Protein AF-A0AAD8T3L7-F1 (afdb_monomer)

Radius of gyration: 62.19 Å; Cα contacts (8 Å, |Δi|>4): 142; chains: 1; bounding box: 103×91×138 Å

Foldseek 3Di:
DDDDDPPPDDPPDDPPPPPPPDPPDDPDLEADFDDDPVFWDFDPDCDAAPVSHTWIWTAHCDALRHRWIKTFDPDDPPPGHNDIGTPDDRDDPVSNVVRNVVVVVVVVVVVVVVVVVVVVVVVVVVVVVVVVVVVVVVVVVVVVVVVVVVVVVVVVVVVVVVVVVVVVVVVVVVVVVVVVVVVVVVVVVVPPPPVVVVVVVVVVVVVVVVVVVVVVVVVVVVVVVVVVVCVVVDD

Mean predicted aligned error: 16.83 Å

Secondary structure (DSSP, 8-state):
-PPP--------SSSS---SSS-SPPPPSS--EE--SSS-SB--SS-B-TTSPBEEEEEE-SGGGTT-EEEEE---STT----EEESSPPPPHHHHHHHHHHHHHHHHHHHHHHHHHHHHHHHHHHHHHHHHHHHHHHHHHHHHHHHHHHHHHHHHHHHHHHHHHHHHHHHHHHHHHHHHHHHHHHHHHHS---HHHHHHHHHHHHHHHHHHHHHHHHHHHHHHHHHHHHHHT--

pLDDT: mean 85.49, std 17.34, range [38.53, 98.5]

InterPro domains:
  IPR010666 Zinc finger, GRF-type [PS51999] (45-90)

Sequence (235 aa):
MPSWNDGESSEDSLLSDFDYGHGLSPRKPIPETILDTEFTGYDDCDLRCNHDMPMYRLVCFEGENTGRRFLACGCKDEEMCDKVEWVDGPWPPPLQRSLVKLWAMHDEERDSRIHGNVEYATKNYQLTLQKKELEKKNMELHKQVGNALEYVSEITSHDLELEVAKREKAEQEVISLREEKKRLEHELAKRPKTDDECSTLKEEKKRLEYYVAELLKQSHALKDKMKKIAEICGE

Organism: Lolium multiflorum (NCBI:txid4521)

Solvent-accessible surface area (backbone atoms only — not comparable to full-atom values): 13574 Å² total; per-residue (Å²): 132,89,81,84,79,87,74,82,78,85,85,82,87,88,76,89,79,74,68,93,71,74,73,98,59,80,78,67,54,57,80,47,69,48,93,43,93,92,51,56,55,70,48,92,58,96,56,54,28,91,82,73,40,58,18,22,39,40,26,30,55,44,58,54,46,50,74,38,40,29,33,29,46,66,53,78,67,98,74,39,52,61,53,70,46,70,73,52,78,82,65,58,70,74,54,24,55,51,36,40,51,51,45,52,53,51,49,52,53,50,50,52,52,51,52,53,49,52,53,51,51,51,52,52,51,54,51,51,53,52,50,53,53,51,51,52,53,49,54,51,49,52,50,52,51,49,54,52,51,51,54,51,49,54,53,53,51,52,54,48,52,52,52,50,55,52,49,52,52,52,52,51,51,52,50,52,53,51,53,50,50,52,50,52,53,51,52,62,70,64,51,76,75,48,65,62,59,60,47,49,53,52,49,50,49,52,52,50,53,51,51,51,52,50,52,50,51,49,50,50,54,50,50,51,50,50,49,52,48,50,67,72,58,67,124

Structure (mmCIF, N/CA/C/O backbone):
data_AF-A0AAD8T3L7-F1
#
_entry.id   AF-A0AAD8T3L7-F1
#
loop_
_atom_site.group_PDB
_atom_site.id
_atom_site.type_symbol
_atom_site.label_atom_id
_atom_site.label_alt_id
_atom_site.label_comp_id
_atom_site.label_asym_id
_atom_site.label_entity_id
_atom_site.label_seq_id
_atom_site.pdbx_PDB_ins_code
_atom_site.Cartn_x
_atom_site.Cartn_y
_atom_site.Cartn_z
_atom_site.occupancy
_atom_site.B_iso_or_equiv
_atom_site.auth_seq_id
_atom_site.auth_comp_id
_atom_site.auth_asym_id
_atom_site.auth_atom_id
_atom_site.pdbx_PDB_model_num
ATOM 1 N N . MET A 1 1 ? -44.478 -8.807 -6.188 1.00 42.59 1 MET A N 1
ATOM 2 C CA . MET A 1 1 ? -43.418 -9.338 -7.070 1.00 42.59 1 MET A CA 1
ATOM 3 C C . MET A 1 1 ? -42.779 -8.145 -7.757 1.00 42.59 1 MET A C 1
ATOM 5 O O . MET A 1 1 ? -43.521 -7.435 -8.426 1.00 42.59 1 MET A O 1
ATOM 9 N N . PRO A 1 2 ? -41.495 -7.830 -7.535 1.00 43.34 2 PRO A N 1
ATOM 10 C CA . PRO A 1 2 ? -40.869 -6.712 -8.230 1.00 43.34 2 PRO A CA 1
ATOM 11 C C . PRO A 1 2 ? -40.515 -7.136 -9.658 1.00 43.34 2 PRO A C 1
ATOM 13 O O . PRO A 1 2 ? -39.844 -8.146 -9.860 1.00 43.34 2 PRO A O 1
ATOM 16 N N . SER A 1 3 ? -41.020 -6.371 -10.622 1.00 48.34 3 SER A N 1
ATOM 17 C CA . SER A 1 3 ? -40.689 -6.453 -12.042 1.00 48.34 3 SER A CA 1
ATOM 18 C C . SER A 1 3 ? -39.399 -5.664 -12.262 1.00 48.34 3 SER A C 1
ATOM 20 O O . SER A 1 3 ? -39.362 -4.473 -11.952 1.00 48.34 3 SER A O 1
ATOM 22 N N . TRP A 1 4 ? -38.361 -6.324 -12.766 1.00 47.81 4 TRP A N 1
ATOM 23 C CA . TRP A 1 4 ? -37.096 -5.690 -13.121 1.00 47.81 4 TRP A CA 1
ATOM 24 C C . TRP A 1 4 ? -37.215 -5.117 -14.533 1.00 47.81 4 TRP A C 1
ATOM 26 O O . TRP A 1 4 ? -37.580 -5.823 -15.468 1.00 47.81 4 TRP A O 1
ATOM 36 N N . ASN A 1 5 ? -36.990 -3.811 -14.646 1.00 51.03 5 ASN A N 1
ATOM 37 C CA . ASN A 1 5 ? -36.848 -3.115 -15.913 1.00 51.03 5 ASN A CA 1
ATOM 38 C C . ASN A 1 5 ? -35.353 -3.096 -16.241 1.00 51.03 5 ASN A C 1
ATOM 40 O O . ASN A 1 5 ? -34.608 -2.323 -15.636 1.00 51.03 5 ASN A O 1
ATOM 44 N N . ASP A 1 6 ? -34.938 -3.962 -17.161 1.00 51.81 6 ASP A N 1
ATOM 45 C CA . ASP A 1 6 ? -33.576 -4.027 -17.686 1.00 51.81 6 ASP A CA 1
ATOM 46 C C . ASP A 1 6 ? -33.354 -2.843 -18.633 1.00 51.81 6 ASP A C 1
ATOM 48 O O . ASP A 1 6 ? -33.648 -2.880 -19.826 1.00 51.81 6 ASP A O 1
ATOM 52 N N . GLY A 1 7 ? -32.897 -1.734 -18.056 1.00 38.75 7 GLY A N 1
ATOM 53 C CA . GLY A 1 7 ? -32.352 -0.609 -18.800 1.00 38.75 7 GLY A CA 1
ATOM 54 C C . GLY A 1 7 ? -30.866 -0.830 -19.033 1.00 38.75 7 GLY A C 1
ATOM 55 O O . GLY A 1 7 ? -30.047 -0.270 -18.308 1.00 38.75 7 GLY A O 1
ATOM 56 N N . GLU A 1 8 ? -30.525 -1.648 -20.027 1.00 44.69 8 GLU A N 1
ATOM 57 C CA . GLU A 1 8 ? -29.179 -1.694 -20.596 1.00 44.69 8 GLU A CA 1
ATOM 58 C C . GLU A 1 8 ? -28.877 -0.333 -21.242 1.00 44.69 8 GLU A C 1
ATOM 60 O O . GLU A 1 8 ? -29.310 -0.036 -22.355 1.00 44.69 8 GLU A O 1
ATOM 65 N N . SER A 1 9 ? -28.162 0.532 -20.522 1.00 41.91 9 SER A N 1
ATOM 66 C CA . SER A 1 9 ? -27.556 1.723 -21.113 1.00 41.91 9 SER A CA 1
ATOM 67 C C . SER A 1 9 ? -26.152 1.362 -21.566 1.00 41.91 9 SER A C 1
ATOM 69 O O . SER A 1 9 ? -25.198 1.400 -20.796 1.00 41.91 9 SER A O 1
ATOM 71 N N . SER A 1 10 ? -26.078 0.983 -22.838 1.00 55.62 10 SER A N 1
ATOM 72 C CA . SER A 1 10 ? -24.873 0.893 -23.653 1.00 55.62 10 SER A CA 1
ATOM 73 C C . SER A 1 10 ? -24.026 2.166 -23.529 1.00 55.62 10 SER A C 1
ATOM 75 O O . SER A 1 10 ? -24.347 3.187 -24.136 1.00 55.62 10 SER A O 1
ATOM 77 N N . GLU A 1 11 ? -22.916 2.076 -22.805 1.00 46.94 11 GLU A N 1
ATOM 78 C CA . GLU A 1 11 ? -21.763 2.969 -22.946 1.00 46.94 11 GLU A CA 1
ATOM 79 C C . GLU A 1 11 ? -20.535 2.149 -23.363 1.00 46.94 11 GLU A C 1
ATOM 81 O O . GLU A 1 11 ? -19.572 1.972 -22.626 1.00 46.94 11 GLU A O 1
ATOM 86 N N . ASP A 1 12 ? -20.604 1.609 -24.579 1.00 42.50 12 ASP A N 1
ATOM 87 C CA . ASP A 1 12 ? -19.425 1.182 -25.326 1.00 42.50 12 ASP A CA 1
ATOM 88 C C . ASP A 1 12 ? -19.055 2.280 -26.337 1.00 42.50 12 ASP A C 1
ATOM 90 O O . ASP A 1 12 ? -19.940 2.939 -26.887 1.00 42.50 12 ASP A O 1
ATOM 94 N N . SER A 1 13 ? -17.757 2.417 -26.619 1.00 52.56 13 SER A N 1
ATOM 95 C CA . SER A 1 13 ? -17.103 3.317 -27.596 1.00 52.56 13 SER A CA 1
ATOM 96 C C . SER A 1 13 ? -16.368 4.560 -27.079 1.00 52.56 13 SER A C 1
ATOM 98 O O . SER A 1 13 ? -16.418 5.592 -27.740 1.00 52.56 13 SER A O 1
ATOM 100 N N . LEU A 1 14 ? -15.594 4.479 -25.988 1.00 44.66 14 LEU A N 1
ATOM 101 C CA . LEU A 1 14 ? -14.476 5.431 -25.778 1.00 44.66 14 LEU A CA 1
ATOM 102 C C . LEU A 1 14 ? -13.160 4.809 -25.268 1.00 44.66 14 LEU A C 1
ATOM 104 O O . LEU A 1 14 ? -12.246 5.540 -24.897 1.00 44.66 14 LEU A O 1
ATOM 108 N N . LEU A 1 15 ? -13.019 3.480 -25.270 1.00 42.31 15 LEU A N 1
ATOM 109 C CA . LEU A 1 15 ? -11.816 2.806 -24.751 1.00 42.31 15 LEU A CA 1
ATOM 110 C C . LEU A 1 15 ? -11.112 1.894 -25.770 1.00 42.31 15 LEU A C 1
ATOM 112 O O . LEU A 1 15 ? -10.360 1.011 -25.371 1.00 42.31 15 LEU A O 1
ATOM 116 N N . SER A 1 16 ? -11.317 2.100 -27.075 1.00 40.62 16 SER A N 1
ATOM 117 C CA . SER A 1 16 ? -10.659 1.285 -28.110 1.00 40.62 16 SER A CA 1
ATOM 118 C C . SER A 1 16 ? -9.280 1.783 -28.559 1.00 40.62 16 SER A C 1
ATOM 120 O O . SER A 1 16 ? -8.608 1.052 -29.277 1.00 40.62 16 SER A O 1
ATOM 122 N N . ASP A 1 17 ? -8.829 2.966 -28.123 1.00 40.03 17 ASP A N 1
ATOM 123 C CA . ASP A 1 17 ? -7.611 3.595 -28.674 1.00 40.03 17 ASP A CA 1
ATOM 124 C C . ASP A 1 17 ? -6.492 3.815 -27.636 1.00 40.03 17 ASP A C 1
ATOM 126 O O . ASP A 1 17 ? -5.509 4.504 -27.911 1.00 40.03 17 ASP A O 1
ATOM 130 N N . PHE A 1 18 ? -6.594 3.225 -26.439 1.00 38.53 18 PHE A N 1
ATOM 131 C CA . PHE A 1 18 ? -5.466 3.209 -25.502 1.00 38.53 18 PHE A CA 1
ATOM 132 C C . PHE A 1 18 ? -4.530 2.050 -25.853 1.00 38.53 18 PHE A C 1
ATOM 134 O O . PHE A 1 18 ? -4.689 0.924 -25.387 1.00 38.53 18 PHE A O 1
ATOM 141 N N . ASP A 1 19 ? -3.561 2.353 -26.712 1.00 39.78 19 ASP A N 1
ATOM 142 C CA . ASP A 1 19 ? -2.372 1.542 -26.953 1.00 39.78 19 ASP A CA 1
ATOM 143 C C . ASP A 1 19 ? -1.658 1.306 -25.607 1.00 39.78 19 ASP A C 1
ATOM 145 O O . ASP A 1 19 ? -0.958 2.170 -25.077 1.00 39.78 19 ASP A O 1
ATOM 149 N N . TYR A 1 20 ? -1.902 0.147 -24.991 1.00 47.19 20 TYR A N 1
ATOM 150 C CA . TYR A 1 20 ? -1.265 -0.303 -23.746 1.00 47.19 20 TYR A CA 1
ATOM 151 C C . TYR A 1 20 ? 0.168 -0.806 -24.002 1.00 47.19 20 TYR A C 1
ATOM 153 O O . TYR A 1 20 ? 0.606 -1.811 -23.449 1.00 47.19 20 TYR A O 1
ATOM 161 N N . GLY A 1 21 ? 0.916 -0.094 -24.840 1.00 46.19 21 GLY A N 1
ATOM 162 C CA . GLY A 1 21 ? 2.321 -0.335 -25.121 1.00 46.19 21 GLY A CA 1
ATOM 163 C C . GLY A 1 21 ? 2.997 1.006 -25.353 1.00 46.19 21 GLY A C 1
ATOM 164 O O . GLY A 1 21 ? 2.775 1.638 -26.372 1.00 46.19 21 GLY A O 1
ATOM 165 N N . HIS A 1 22 ? 3.839 1.425 -24.410 1.00 47.69 22 HIS A N 1
ATOM 166 C CA . HIS A 1 22 ? 4.494 2.739 -24.334 1.00 47.69 22 HIS A CA 1
ATOM 167 C C . HIS A 1 22 ? 3.616 3.843 -23.735 1.00 47.69 22 HIS A C 1
ATOM 169 O O . HIS A 1 22 ? 2.806 4.490 -24.390 1.00 47.69 22 HIS A O 1
ATOM 175 N N . GLY A 1 23 ? 3.838 4.091 -22.440 1.00 41.75 23 GLY A N 1
ATOM 176 C CA . GLY A 1 23 ? 3.294 5.249 -21.745 1.00 41.75 23 GLY A CA 1
ATOM 177 C C . GLY A 1 23 ? 3.561 6.552 -22.500 1.00 41.75 23 GLY A C 1
ATOM 178 O O . GLY A 1 23 ? 4.540 6.671 -23.233 1.00 41.75 23 GLY A O 1
ATOM 179 N N . LEU A 1 24 ? 2.672 7.517 -22.270 1.00 43.78 24 LEU A N 1
ATOM 180 C CA . LEU A 1 24 ? 2.613 8.881 -22.808 1.00 43.78 24 LEU A CA 1
ATOM 181 C C . LEU A 1 24 ? 3.839 9.745 -22.440 1.00 43.78 24 LEU A C 1
ATOM 183 O O . LEU A 1 24 ? 3.710 10.850 -21.921 1.00 43.78 24 LEU A O 1
ATOM 187 N N . SER A 1 25 ? 5.042 9.240 -22.679 1.00 50.38 25 SER A N 1
ATOM 188 C CA . SER A 1 25 ? 6.259 10.028 -22.738 1.00 50.38 25 SER A CA 1
ATOM 189 C C . SER A 1 25 ? 6.435 10.424 -24.203 1.00 50.38 25 SER A C 1
ATOM 191 O O . SER A 1 25 ? 6.378 9.536 -25.061 1.00 50.38 25 SER A O 1
ATOM 193 N N . PRO A 1 26 ? 6.637 11.714 -24.530 1.00 57.75 26 PRO A N 1
ATOM 194 C CA . PRO A 1 26 ? 7.043 12.106 -25.875 1.00 57.75 26 PRO A CA 1
ATOM 195 C C . PRO A 1 26 ? 8.193 11.192 -26.302 1.00 57.75 26 PRO A C 1
ATOM 197 O O . PRO A 1 26 ? 9.141 11.020 -25.527 1.00 57.75 26 PRO A O 1
ATOM 200 N N . ARG A 1 27 ? 8.079 10.537 -27.469 1.00 58.56 27 ARG A N 1
ATOM 201 C CA . ARG A 1 27 ? 9.169 9.699 -27.989 1.00 58.56 27 ARG A CA 1
ATOM 202 C C . ARG A 1 27 ? 10.439 10.537 -27.924 1.00 58.56 27 ARG A C 1
ATOM 204 O O . ARG A 1 27 ? 10.464 11.640 -28.470 1.00 58.56 27 ARG A O 1
ATOM 211 N N . LYS A 1 28 ? 11.456 10.040 -27.214 1.00 70.38 28 LYS A N 1
ATOM 212 C CA . LYS A 1 28 ? 12.750 10.717 -27.177 1.00 70.38 28 LYS A CA 1
ATOM 213 C C . LYS A 1 28 ? 13.222 10.875 -28.629 1.00 70.38 28 LYS A C 1
ATOM 215 O O . LYS A 1 28 ? 13.074 9.932 -29.408 1.00 70.38 28 LYS A O 1
ATOM 220 N N . PRO A 1 29 ? 13.759 12.044 -29.006 1.00 81.19 29 PRO A N 1
ATOM 221 C CA . PRO A 1 29 ? 14.161 12.310 -30.385 1.00 81.19 29 PRO A CA 1
ATOM 222 C C . PRO A 1 29 ? 15.294 11.387 -30.859 1.00 81.19 29 PRO A C 1
ATOM 224 O O . PRO A 1 29 ? 15.489 11.233 -32.059 1.00 81.19 29 PRO A O 1
ATOM 227 N N . ILE A 1 30 ? 16.013 10.739 -29.937 1.00 88.88 30 ILE A N 1
ATOM 228 C CA . ILE A 1 30 ? 17.079 9.775 -30.225 1.00 88.88 30 ILE A CA 1
ATOM 229 C C . ILE A 1 30 ? 16.924 8.513 -29.356 1.00 88.88 30 ILE A C 1
ATOM 231 O O . ILE A 1 30 ? 16.260 8.588 -28.314 1.00 88.88 30 ILE A O 1
ATOM 235 N N . PRO A 1 31 ? 17.552 7.382 -29.741 1.00 91.44 31 PRO A N 1
ATOM 236 C CA . PRO A 1 31 ? 17.508 6.147 -28.962 1.00 91.44 31 PRO A CA 1
ATOM 237 C C . PRO A 1 31 ? 18.051 6.302 -27.539 1.00 91.44 31 PRO A C 1
ATOM 239 O O . PRO A 1 31 ? 18.895 7.165 -27.277 1.00 91.44 31 PRO A O 1
ATOM 242 N N . GLU A 1 32 ? 17.633 5.422 -26.629 1.00 92.19 32 GLU A N 1
ATOM 243 C CA . GLU A 1 32 ? 18.224 5.352 -25.290 1.00 92.19 32 GLU A CA 1
ATOM 244 C C . GLU A 1 32 ? 19.720 5.023 -25.346 1.00 92.19 32 GLU A C 1
ATOM 246 O O . GLU A 1 32 ? 20.198 4.340 -26.258 1.00 92.19 32 GLU A O 1
ATOM 251 N N . THR A 1 33 ? 20.476 5.535 -24.371 1.00 93.75 33 THR A N 1
ATOM 252 C CA . THR A 1 33 ? 21.939 5.466 -24.372 1.00 93.75 33 THR A CA 1
ATOM 253 C C . THR A 1 33 ? 22.510 4.862 -23.102 1.00 93.75 33 THR A C 1
ATOM 255 O O . THR A 1 33 ? 21.943 4.980 -22.016 1.00 93.75 33 THR A O 1
ATOM 258 N N . ILE A 1 34 ? 23.673 4.231 -23.247 1.00 95.19 34 ILE A N 1
ATOM 259 C CA . ILE A 1 34 ? 24.519 3.777 -22.144 1.00 95.19 34 ILE A CA 1
ATOM 260 C C . ILE A 1 34 ? 25.845 4.541 -22.164 1.00 95.19 34 ILE A C 1
ATOM 262 O O . ILE A 1 34 ? 26.313 4.981 -23.214 1.00 95.19 34 ILE A O 1
ATOM 266 N N . LEU A 1 35 ? 26.439 4.726 -20.985 1.00 93.75 35 LEU A N 1
ATOM 267 C CA . LEU A 1 35 ? 27.737 5.376 -20.846 1.00 93.75 35 LEU A CA 1
ATOM 268 C C . LEU A 1 35 ? 28.856 4.445 -21.315 1.00 93.75 35 LEU A C 1
ATOM 270 O O . LEU A 1 35 ? 28.992 3.332 -20.811 1.00 93.75 35 LEU A O 1
ATOM 274 N N . ASP A 1 36 ? 29.692 4.955 -22.212 1.00 95.12 36 ASP A N 1
ATOM 275 C CA . ASP A 1 36 ? 30.950 4.341 -22.619 1.00 95.12 36 ASP A CA 1
ATOM 276 C C . ASP A 1 36 ? 32.077 5.361 -22.421 1.00 95.12 36 ASP A C 1
ATOM 278 O O . ASP A 1 36 ? 32.079 6.438 -23.017 1.00 95.12 36 ASP A O 1
ATOM 282 N N . THR A 1 37 ? 33.024 5.046 -21.539 1.00 93.94 37 THR A N 1
ATOM 283 C CA . THR A 1 37 ? 34.152 5.933 -21.226 1.00 93.94 37 THR A CA 1
ATOM 284 C C . THR A 1 37 ? 35.158 6.047 -22.366 1.00 93.94 37 THR A C 1
ATOM 286 O O . THR A 1 37 ? 35.894 7.029 -22.419 1.00 93.94 37 THR A O 1
ATOM 289 N N . GLU A 1 38 ? 35.208 5.060 -23.261 1.00 94.12 38 GLU A N 1
ATOM 290 C CA . GLU A 1 38 ? 36.106 5.044 -24.419 1.00 94.12 38 GLU A CA 1
ATOM 291 C C . GLU A 1 38 ? 35.465 5.705 -25.649 1.00 94.12 38 GLU A C 1
ATOM 293 O O . GLU A 1 38 ? 36.171 6.111 -26.574 1.00 94.12 38 GLU A O 1
ATOM 298 N N . PHE A 1 39 ? 34.137 5.864 -25.649 1.00 93.75 39 PHE A N 1
ATOM 299 C CA . PHE A 1 39 ? 33.375 6.462 -26.743 1.00 93.75 39 PHE A CA 1
ATOM 300 C C . PHE A 1 39 ? 32.381 7.525 -26.246 1.00 93.75 39 PHE A C 1
ATOM 302 O O . PHE A 1 39 ? 31.169 7.323 -26.207 1.00 93.75 39 PHE A O 1
ATOM 309 N N . THR A 1 40 ? 32.915 8.689 -25.871 1.00 92.12 40 THR A N 1
ATOM 310 C CA . THR A 1 40 ? 32.148 9.834 -25.353 1.00 92.12 40 THR A CA 1
ATOM 311 C C . THR A 1 40 ? 32.749 11.170 -25.808 1.00 92.12 40 THR A C 1
ATOM 313 O O . THR A 1 40 ? 33.846 11.216 -26.369 1.00 92.12 40 THR A O 1
ATOM 316 N N . GLY A 1 41 ? 32.035 12.273 -25.572 1.00 92.25 41 GLY A N 1
ATOM 317 C CA . GLY A 1 41 ? 32.440 13.622 -25.968 1.00 92.25 41 GLY A CA 1
ATOM 318 C C . GLY A 1 41 ? 31.942 14.034 -27.354 1.00 92.25 41 GLY A C 1
ATOM 319 O O . GLY A 1 41 ? 31.251 13.284 -28.042 1.00 92.25 41 GLY A O 1
ATOM 320 N N . TYR A 1 42 ? 32.282 15.259 -27.753 1.00 91.50 42 TYR A N 1
ATOM 321 C CA . TYR A 1 42 ? 31.958 15.762 -29.085 1.00 91.50 42 TYR A CA 1
ATOM 322 C C . TYR A 1 42 ? 32.822 15.085 -30.140 1.00 91.50 42 TYR A C 1
ATOM 324 O O . TYR A 1 42 ? 33.996 14.797 -29.903 1.00 91.50 42 TYR A O 1
ATOM 332 N N . ASP A 1 43 ? 32.221 14.819 -31.290 1.00 89.25 43 ASP A N 1
ATOM 333 C CA . ASP A 1 43 ? 32.932 14.308 -32.440 1.00 89.25 43 ASP A CA 1
ATOM 334 C C . ASP A 1 43 ? 33.724 15.417 -33.138 1.00 89.25 43 ASP A C 1
ATOM 336 O O . ASP A 1 43 ? 33.274 16.558 -33.229 1.00 89.25 43 ASP A O 1
ATOM 340 N N . ASP A 1 44 ? 34.921 15.070 -33.607 1.00 81.94 44 ASP A N 1
ATOM 341 C CA . ASP A 1 44 ? 35.860 16.009 -34.226 1.00 81.94 44 ASP A CA 1
ATOM 342 C C . ASP A 1 44 ? 35.625 16.170 -35.743 1.00 81.94 44 ASP A C 1
ATOM 344 O O . ASP A 1 44 ? 36.356 16.909 -36.402 1.00 81.94 44 ASP A O 1
ATOM 348 N N . CYS A 1 45 ? 34.635 15.474 -36.322 1.00 77.12 45 CYS A N 1
ATOM 349 C CA . CYS A 1 45 ? 34.275 15.615 -37.732 1.00 77.12 45 CYS A CA 1
ATOM 350 C C . CYS A 1 45 ? 33.416 16.865 -37.984 1.00 77.12 45 CYS A C 1
ATOM 352 O O . CYS A 1 45 ? 32.723 17.369 -37.104 1.00 77.12 45 CYS A O 1
ATOM 354 N N . ASP A 1 46 ? 33.347 17.301 -39.245 1.00 83.50 46 ASP A N 1
ATOM 355 C CA . ASP A 1 46 ? 32.494 18.418 -39.691 1.00 83.50 46 ASP A CA 1
ATOM 356 C C . ASP A 1 46 ? 30.978 18.110 -39.664 1.00 83.50 46 ASP A C 1
ATOM 358 O O . ASP A 1 46 ? 30.162 18.877 -40.183 1.00 83.50 46 ASP A O 1
ATOM 362 N N . LEU A 1 47 ? 30.574 16.983 -39.071 1.00 88.19 47 LEU A N 1
ATOM 363 C CA . LEU A 1 47 ? 29.175 16.604 -38.930 1.00 88.19 47 LEU A CA 1
ATOM 364 C C . LEU A 1 47 ? 28.513 17.431 -37.827 1.00 88.19 47 LEU A C 1
ATOM 366 O O . LEU A 1 47 ? 28.904 17.404 -36.659 1.00 88.19 47 LEU A O 1
ATOM 370 N N . ARG A 1 48 ? 27.460 18.151 -38.215 1.00 90.69 48 ARG A N 1
ATOM 371 C CA . ARG A 1 48 ? 26.681 19.013 -37.325 1.00 90.69 48 ARG A CA 1
ATOM 372 C C . ARG A 1 48 ? 25.260 18.504 -37.173 1.00 90.69 48 ARG A C 1
ATOM 374 O O . ARG A 1 48 ? 24.686 17.946 -38.115 1.00 90.69 48 ARG A O 1
ATOM 381 N N . CYS A 1 49 ? 24.685 18.698 -35.993 1.00 90.38 49 CYS A N 1
ATOM 382 C CA . CYS A 1 49 ? 23.269 18.445 -35.757 1.00 90.38 49 CYS A CA 1
ATOM 383 C C . CYS A 1 49 ? 22.393 19.499 -36.473 1.00 90.38 49 CYS A C 1
ATOM 385 O O . CYS A 1 49 ? 22.910 20.414 -37.116 1.00 90.38 49 CYS A O 1
ATOM 387 N N . ASN A 1 50 ? 21.064 19.412 -36.356 1.00 89.00 50 ASN A N 1
ATOM 388 C CA . ASN A 1 50 ? 20.157 20.388 -36.986 1.00 89.00 50 ASN A CA 1
ATOM 389 C C . ASN A 1 50 ? 20.253 21.801 -36.369 1.00 89.00 50 ASN A C 1
ATOM 391 O O . ASN A 1 50 ? 19.735 22.752 -36.945 1.00 89.00 50 ASN A O 1
ATOM 395 N N . HIS A 1 51 ? 20.949 21.942 -35.238 1.00 88.62 51 HIS A N 1
ATOM 396 C CA . HIS A 1 51 ? 21.265 23.219 -34.585 1.00 88.62 51 HIS A CA 1
ATOM 397 C C . HIS A 1 51 ? 22.655 23.758 -34.946 1.00 88.62 51 HIS A C 1
ATOM 399 O O . HIS A 1 51 ? 23.142 24.667 -34.283 1.00 88.62 51 HIS A O 1
ATOM 405 N N . ASP A 1 52 ? 23.325 23.171 -35.943 1.00 88.50 52 ASP A N 1
ATOM 406 C CA . ASP A 1 52 ? 24.681 23.548 -36.372 1.00 88.50 52 ASP A CA 1
ATOM 407 C C . ASP A 1 52 ? 25.788 23.311 -35.313 1.00 88.50 52 ASP A C 1
ATOM 409 O O . ASP A 1 52 ? 26.940 23.737 -35.450 1.00 88.50 52 ASP A O 1
ATOM 413 N N . MET A 1 53 ? 25.466 22.552 -34.262 1.00 88.44 53 MET A N 1
ATOM 414 C CA . MET A 1 53 ? 26.402 22.168 -33.204 1.00 88.44 53 MET A CA 1
ATOM 415 C C . MET A 1 53 ? 27.130 20.860 -33.548 1.00 88.44 53 MET A C 1
ATOM 417 O O . MET A 1 53 ? 26.534 19.992 -34.197 1.00 88.44 53 MET A O 1
ATOM 421 N N . PRO A 1 54 ? 28.387 20.672 -33.095 1.00 90.56 54 PRO A N 1
ATOM 422 C CA . PRO A 1 54 ? 29.088 19.396 -33.221 1.00 90.56 54 PRO A CA 1
ATOM 423 C C . PRO A 1 54 ? 28.270 18.250 -32.625 1.00 90.56 54 PRO A C 1
ATOM 425 O O . PRO A 1 54 ? 27.632 18.401 -31.577 1.00 90.56 54 PRO A O 1
ATOM 428 N N . MET A 1 55 ? 28.281 17.101 -33.295 1.00 92.25 55 MET A N 1
ATOM 429 C CA . MET A 1 55 ? 27.574 15.922 -32.803 1.00 92.25 55 MET A CA 1
ATOM 430 C C . MET A 1 55 ? 28.314 15.290 -31.616 1.00 92.25 55 MET A C 1
ATOM 432 O O . MET A 1 55 ? 29.516 15.465 -31.446 1.00 92.25 55 MET A O 1
ATOM 436 N N . TYR A 1 56 ? 27.589 14.564 -30.774 1.00 93.31 56 TYR A N 1
ATOM 437 C CA . TYR A 1 56 ? 28.090 13.913 -29.570 1.00 93.31 56 TYR A CA 1
ATOM 438 C C . TYR A 1 56 ? 28.143 12.397 -29.760 1.00 93.31 56 TYR A C 1
ATOM 440 O O . TYR A 1 56 ? 27.215 11.816 -30.324 1.00 93.31 56 TYR A O 1
ATOM 448 N N . ARG A 1 57 ? 29.213 11.764 -29.277 1.00 95.31 57 ARG A N 1
ATOM 449 C CA . ARG A 1 57 ? 29.452 10.317 -29.338 1.00 95.31 57 ARG A CA 1
ATOM 450 C C . ARG A 1 57 ? 28.640 9.598 -28.261 1.00 95.31 57 ARG A C 1
ATOM 452 O O . ARG A 1 57 ? 28.775 9.904 -27.077 1.00 95.31 57 ARG A O 1
ATOM 459 N N . LEU A 1 58 ? 27.786 8.666 -28.680 1.00 95.06 58 LEU A N 1
ATOM 460 C CA . LEU A 1 58 ? 26.864 7.920 -27.823 1.00 95.06 58 LEU A CA 1
ATOM 461 C C . LEU A 1 58 ? 26.836 6.435 -28.203 1.00 95.06 58 LEU A C 1
ATOM 463 O O . LEU A 1 58 ? 27.109 6.057 -29.344 1.00 95.06 58 LEU A O 1
ATOM 467 N N . VAL A 1 59 ? 26.457 5.591 -27.244 1.00 97.06 59 VAL A N 1
ATOM 468 C CA . VAL A 1 59 ? 26.239 4.154 -27.456 1.00 97.06 59 VAL A CA 1
ATOM 469 C C . VAL A 1 59 ? 24.774 3.835 -27.221 1.00 97.06 59 VAL A C 1
ATOM 471 O O . VAL A 1 59 ? 24.219 4.195 -26.186 1.00 97.06 59 VAL A O 1
ATOM 474 N N . CYS A 1 60 ? 24.146 3.170 -28.187 1.00 96.56 60 CYS A N 1
ATOM 475 C CA . CYS A 1 60 ? 22.734 2.817 -28.132 1.00 96.56 60 CYS A CA 1
ATOM 476 C C . CYS A 1 60 ? 22.492 1.710 -27.105 1.00 96.56 60 CYS A C 1
ATOM 478 O O . CYS A 1 60 ? 23.232 0.730 -27.035 1.00 96.56 60 CYS A O 1
ATOM 480 N N . PHE A 1 61 ? 21.425 1.846 -26.333 1.00 96.06 61 PHE A N 1
ATOM 481 C CA . PHE A 1 61 ? 20.940 0.848 -25.395 1.00 96.06 61 PHE A CA 1
ATOM 482 C C . PHE A 1 61 ? 19.444 0.636 -25.605 1.00 96.06 61 PHE A C 1
ATOM 484 O O . PHE A 1 61 ? 18.632 0.836 -24.711 1.00 96.06 61 PHE A O 1
ATOM 491 N N . GLU A 1 62 ? 19.083 0.274 -26.833 1.00 93.75 62 GLU A N 1
ATOM 492 C CA . GLU A 1 62 ? 17.693 0.082 -27.217 1.00 93.75 62 GLU A CA 1
ATOM 493 C C . GLU A 1 62 ? 17.579 -0.919 -28.372 1.00 93.75 62 GLU A C 1
ATOM 495 O O . GLU A 1 62 ? 18.287 -0.835 -29.384 1.00 93.75 62 GLU A O 1
ATOM 500 N N . GLY A 1 63 ? 16.678 -1.890 -28.217 1.00 94.94 63 GLY A N 1
ATOM 501 C CA . GLY A 1 63 ? 16.288 -2.835 -29.262 1.00 94.94 63 GLY A CA 1
ATOM 502 C C . GLY A 1 63 ? 17.461 -3.545 -29.950 1.00 94.94 63 GLY A C 1
ATOM 503 O O . GLY A 1 63 ? 18.465 -3.919 -29.335 1.00 94.94 63 GLY A O 1
ATOM 504 N N . GLU A 1 64 ? 17.341 -3.728 -31.265 1.00 96.12 64 GLU A N 1
ATOM 505 C CA . GLU A 1 64 ? 18.335 -4.432 -32.085 1.00 96.12 64 GLU A CA 1
ATOM 506 C C . GLU A 1 64 ? 19.657 -3.681 -32.275 1.00 96.12 64 GLU A C 1
ATOM 508 O O . GLU A 1 64 ? 20.619 -4.275 -32.755 1.00 96.12 64 GLU A O 1
ATOM 513 N N . ASN A 1 65 ? 19.717 -2.397 -31.910 1.00 96.75 65 ASN A N 1
ATOM 514 C CA . ASN A 1 65 ? 20.906 -1.559 -32.062 1.00 96.75 65 ASN A CA 1
ATOM 515 C C . ASN A 1 65 ? 21.722 -1.438 -30.774 1.00 96.75 65 ASN A C 1
ATOM 517 O O . ASN A 1 65 ? 22.736 -0.745 -30.757 1.00 96.75 65 ASN A O 1
ATOM 521 N N . THR A 1 66 ? 21.316 -2.140 -29.717 1.00 97.19 66 THR A N 1
ATOM 522 C CA . THR A 1 66 ? 22.030 -2.180 -28.438 1.00 97.19 66 THR A CA 1
ATOM 523 C C . THR A 1 66 ? 23.524 -2.445 -28.636 1.00 97.19 66 THR A C 1
ATOM 525 O O . THR A 1 66 ? 23.916 -3.395 -29.317 1.00 97.19 66 THR A O 1
ATOM 528 N N . GLY A 1 67 ? 24.350 -1.584 -28.046 1.00 96.38 67 GLY A N 1
ATOM 529 C CA . GLY A 1 67 ? 25.807 -1.597 -28.130 1.00 96.38 67 GLY A CA 1
ATOM 530 C C . GLY A 1 67 ? 26.401 -0.906 -29.361 1.00 96.38 67 GLY A C 1
ATOM 531 O O . GLY A 1 67 ? 27.619 -0.777 -29.425 1.00 96.38 67 GLY A O 1
ATOM 532 N N . ARG A 1 68 ? 25.600 -0.466 -30.345 1.00 97.50 68 ARG A N 1
ATOM 533 C CA . ARG A 1 68 ? 26.117 0.256 -31.523 1.00 97.50 68 ARG A CA 1
ATOM 534 C C . ARG A 1 68 ? 26.429 1.704 -31.177 1.00 97.50 68 ARG A C 1
ATOM 536 O O . ARG A 1 68 ? 25.656 2.368 -30.481 1.00 97.50 68 ARG A O 1
ATOM 543 N N . ARG A 1 69 ? 27.523 2.211 -31.735 1.00 97.31 69 ARG A N 1
ATOM 544 C CA . ARG A 1 69 ? 27.940 3.607 -31.610 1.00 97.31 69 ARG A CA 1
ATOM 545 C C . ARG A 1 69 ? 27.229 4.488 -32.625 1.00 97.31 69 ARG A C 1
ATOM 547 O O . ARG A 1 69 ? 27.128 4.142 -33.806 1.00 97.31 69 ARG A O 1
ATOM 554 N N . PHE A 1 70 ? 26.776 5.646 -32.170 1.00 95.88 70 PHE A N 1
ATOM 555 C CA . PHE A 1 70 ? 26.159 6.662 -33.008 1.00 95.88 70 PHE A CA 1
ATOM 556 C C . PHE A 1 70 ? 26.547 8.068 -32.561 1.00 95.88 70 PHE A C 1
ATOM 558 O O . PHE A 1 70 ? 26.996 8.295 -31.436 1.00 95.88 70 PHE A O 1
ATOM 565 N N . LEU A 1 71 ? 26.383 9.010 -33.478 1.00 94.75 71 LEU A N 1
ATOM 566 C CA . LEU A 1 71 ? 26.499 10.433 -33.239 1.00 94.75 71 LEU A CA 1
ATOM 567 C C . LEU A 1 71 ? 25.092 11.023 -33.155 1.00 94.75 71 LEU A C 1
ATOM 569 O O . LEU A 1 71 ? 24.243 10.711 -33.994 1.00 94.75 71 LEU A O 1
ATOM 573 N N . ALA A 1 72 ? 24.850 11.908 -32.193 1.00 93.06 72 ALA A N 1
ATOM 574 C CA . ALA A 1 72 ? 23.588 12.641 -32.088 1.00 93.06 72 ALA A CA 1
ATOM 575 C C . ALA A 1 72 ? 23.774 14.069 -31.570 1.00 93.06 72 ALA A C 1
ATOM 577 O O . ALA A 1 72 ? 24.887 14.522 -31.318 1.00 93.06 72 ALA A O 1
ATOM 578 N N . CYS A 1 73 ? 22.677 14.809 -31.426 1.00 91.31 73 CYS A N 1
ATOM 579 C CA . CYS A 1 73 ? 22.706 16.138 -30.832 1.00 91.31 73 CYS A CA 1
ATOM 580 C C . CYS A 1 73 ? 23.165 16.087 -29.362 1.00 91.31 73 CYS A C 1
ATOM 582 O O . CYS A 1 73 ? 22.606 15.339 -28.565 1.00 91.31 73 CYS A O 1
ATOM 584 N N . GLY A 1 74 ? 24.150 16.914 -28.994 1.00 85.00 74 GLY A N 1
ATOM 585 C CA . GLY A 1 74 ? 24.606 17.072 -27.605 1.00 85.00 74 GLY A CA 1
ATOM 586 C C . GLY A 1 74 ? 23.796 18.079 -26.774 1.00 85.00 74 GLY A C 1
ATOM 587 O O . GLY A 1 74 ? 24.135 18.311 -25.612 1.00 85.00 74 GLY A O 1
ATOM 588 N N . CYS A 1 75 ? 22.764 18.710 -27.352 1.00 83.12 75 CYS A N 1
ATOM 589 C CA . CYS A 1 75 ? 21.880 19.621 -26.619 1.00 83.12 75 CYS A CA 1
ATOM 590 C C . CYS A 1 75 ? 21.119 18.857 -25.527 1.00 83.12 75 CYS A C 1
ATOM 592 O O . CYS A 1 75 ? 20.684 17.726 -25.738 1.00 83.12 75 CYS A O 1
ATOM 594 N N . LYS A 1 76 ? 20.956 19.478 -24.358 1.00 71.25 76 LYS A N 1
ATOM 595 C CA . LYS A 1 76 ? 20.154 18.924 -23.261 1.00 71.25 76 LYS A CA 1
ATOM 596 C C . LYS A 1 76 ? 18.701 19.398 -23.428 1.00 71.25 76 LYS A C 1
ATOM 598 O O . LYS A 1 76 ? 18.495 20.549 -23.794 1.00 71.25 76 LYS A O 1
ATOM 603 N N . ASP A 1 77 ? 17.741 18.515 -23.147 1.00 63.59 77 ASP A N 1
ATOM 604 C CA . ASP A 1 77 ? 16.289 18.782 -23.059 1.00 63.59 77 ASP A CA 1
ATOM 605 C C . ASP A 1 77 ? 15.515 18.943 -24.394 1.00 63.59 77 ASP A C 1
ATOM 607 O O . ASP A 1 77 ? 15.887 18.355 -25.410 1.00 63.59 77 ASP A O 1
ATOM 611 N N . GLU A 1 78 ? 14.377 19.659 -24.362 1.00 61.31 78 GLU A N 1
ATOM 612 C CA . GLU A 1 78 ? 13.334 19.774 -25.410 1.00 61.31 78 GLU A CA 1
ATOM 613 C C . GLU A 1 78 ? 13.826 20.353 -26.755 1.00 61.31 78 GLU A C 1
ATOM 615 O O . GLU A 1 78 ? 13.101 20.331 -27.747 1.00 61.31 78 GLU A O 1
ATOM 620 N N . GLU A 1 79 ? 15.076 20.815 -26.811 1.00 69.81 79 GLU A N 1
ATOM 621 C CA . GLU A 1 79 ? 15.766 21.299 -28.013 1.00 69.81 79 GLU A CA 1
ATOM 622 C C . GLU A 1 79 ? 16.694 20.235 -28.631 1.00 69.81 79 GLU A C 1
ATOM 624 O O . GLU A 1 79 ? 17.576 20.537 -29.433 1.00 69.81 79 GLU A O 1
ATOM 629 N N . MET A 1 80 ? 16.566 18.963 -28.254 1.00 78.38 80 MET A N 1
ATOM 630 C CA . MET A 1 80 ? 17.314 17.888 -28.900 1.00 78.38 80 MET A CA 1
ATOM 631 C C . MET A 1 80 ? 16.678 17.542 -30.253 1.00 78.38 80 MET A C 1
ATOM 633 O O . MET A 1 80 ? 15.535 17.098 -30.321 1.00 78.38 80 MET A O 1
ATOM 637 N N . CYS A 1 81 ? 17.424 17.717 -31.347 1.00 87.38 81 CYS A N 1
ATOM 638 C CA . CYS A 1 81 ? 16.959 17.265 -32.658 1.00 87.38 81 CYS A CA 1
ATOM 639 C C . CYS A 1 81 ? 17.119 15.747 -32.812 1.00 87.38 81 CYS A C 1
ATOM 641 O O . CYS A 1 81 ? 17.981 15.135 -32.184 1.00 87.38 81 CYS A O 1
ATOM 643 N N . ASP A 1 82 ? 16.359 15.177 -33.738 1.00 88.88 82 ASP A N 1
ATOM 644 C CA . ASP A 1 82 ? 16.280 13.750 -34.067 1.00 88.88 82 ASP A CA 1
ATOM 645 C C . ASP A 1 82 ? 17.385 13.239 -35.010 1.00 88.88 82 ASP A C 1
ATOM 647 O O . ASP A 1 82 ? 17.402 12.070 -35.398 1.00 88.88 82 ASP A O 1
ATOM 651 N N . LYS A 1 83 ? 18.336 14.100 -35.392 1.00 90.25 83 LYS A N 1
ATOM 652 C CA . LYS A 1 83 ? 19.445 13.704 -36.262 1.00 90.25 83 LYS A CA 1
ATOM 653 C C . LYS A 1 83 ? 20.366 12.699 -35.562 1.00 90.25 83 LYS A C 1
ATOM 655 O O . LYS A 1 83 ? 21.028 13.034 -34.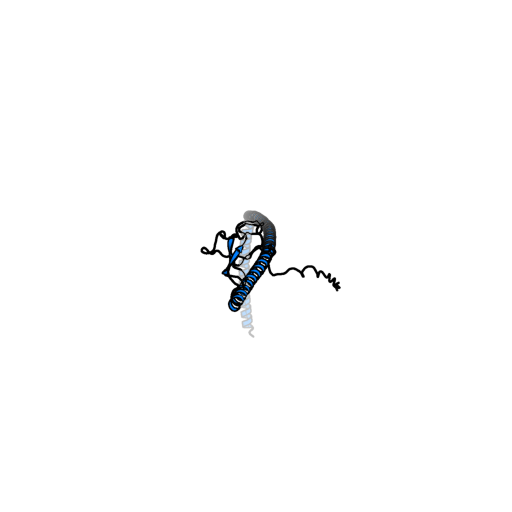577 1.00 90.25 83 LYS A O 1
ATOM 660 N N . VAL A 1 84 ? 20.462 11.507 -36.150 1.00 92.62 84 VAL A N 1
ATOM 661 C CA . VAL A 1 84 ? 21.309 10.388 -35.717 1.00 92.62 84 VAL A CA 1
ATOM 662 C C . VAL A 1 84 ? 22.150 9.900 -36.893 1.00 92.62 84 VAL A C 1
ATOM 664 O O . VAL A 1 84 ? 21.612 9.665 -37.971 1.00 92.62 84 VAL A O 1
ATOM 667 N N . GLU A 1 85 ? 23.449 9.702 -36.668 1.00 94.75 85 GLU A N 1
ATOM 668 C CA . GLU A 1 85 ? 24.366 9.091 -37.638 1.00 94.75 85 GLU A CA 1
ATOM 669 C C . GLU A 1 85 ? 25.043 7.868 -37.010 1.00 94.75 85 GLU A C 1
ATOM 671 O O . GLU A 1 85 ? 25.644 7.966 -35.940 1.00 94.75 85 GLU A O 1
ATOM 676 N N . TRP A 1 86 ? 24.954 6.702 -37.650 1.00 95.88 86 TRP A N 1
ATOM 677 C CA . TRP A 1 86 ? 25.540 5.473 -37.110 1.00 95.88 86 TRP A CA 1
ATOM 678 C C . TRP A 1 86 ? 27.020 5.356 -37.474 1.00 95.88 86 TRP A C 1
ATOM 680 O O . TRP A 1 86 ? 27.381 5.418 -38.645 1.00 95.88 86 TRP A O 1
ATOM 690 N N . VAL A 1 87 ? 27.867 5.118 -36.472 1.00 95.31 87 VAL A N 1
ATOM 691 C CA . VAL A 1 87 ? 29.310 4.906 -36.670 1.00 95.31 87 VAL A CA 1
ATOM 692 C C . VAL A 1 87 ? 29.595 3.460 -37.058 1.00 95.31 87 VAL A C 1
ATOM 694 O O . VAL A 1 87 ? 30.386 3.188 -37.959 1.00 95.31 87 VAL A O 1
ATOM 697 N N . ASP A 1 88 ? 28.932 2.523 -36.386 1.00 96.81 88 ASP A N 1
ATOM 698 C CA . ASP A 1 88 ? 29.071 1.100 -36.671 1.00 96.81 88 ASP A CA 1
ATOM 699 C C . ASP A 1 88 ? 28.072 0.656 -37.742 1.00 96.81 88 ASP A C 1
ATOM 701 O O . ASP A 1 88 ? 26.943 1.150 -37.808 1.00 96.81 88 ASP A O 1
ATOM 705 N N . GLY A 1 89 ? 28.444 -0.347 -38.539 1.00 96.81 89 GLY A N 1
ATOM 706 C CA . GLY A 1 89 ? 27.494 -1.054 -39.400 1.00 96.81 89 GLY A CA 1
ATOM 707 C C . GLY A 1 89 ? 26.383 -1.746 -38.591 1.00 96.81 89 GLY A C 1
ATOM 708 O O . GLY A 1 89 ? 26.483 -1.874 -37.366 1.00 96.81 89 GLY A O 1
ATOM 709 N N . PRO A 1 90 ? 25.298 -2.193 -39.246 1.00 96.69 90 PRO A N 1
ATOM 710 C CA . PRO A 1 90 ? 24.278 -2.984 -38.572 1.00 96.69 90 PRO A CA 1
ATOM 711 C C . PRO A 1 90 ? 24.886 -4.283 -38.041 1.00 96.69 90 PRO A C 1
ATOM 713 O O . PRO A 1 90 ? 25.790 -4.867 -38.648 1.00 96.69 90 PRO A O 1
ATOM 716 N N . TRP A 1 91 ? 24.364 -4.761 -36.913 1.00 97.44 91 TRP A N 1
ATOM 717 C CA . TRP A 1 91 ? 24.764 -6.063 -36.403 1.00 97.44 91 TRP A CA 1
ATOM 718 C C . TRP A 1 91 ? 24.411 -7.180 -37.391 1.00 97.44 91 TRP A C 1
ATOM 720 O O . TRP A 1 91 ? 23.416 -7.080 -38.112 1.00 97.44 91 TRP A O 1
ATOM 730 N N . PRO A 1 92 ? 25.171 -8.290 -37.404 1.00 97.81 92 PRO A N 1
ATOM 731 C CA . PRO A 1 92 ? 24.785 -9.468 -38.164 1.00 97.81 92 PRO A CA 1
ATOM 732 C C . PRO A 1 92 ? 23.363 -9.929 -37.790 1.00 97.81 92 PRO A C 1
ATOM 734 O O . PRO A 1 92 ? 23.014 -9.903 -36.604 1.00 97.81 92 PRO A O 1
ATOM 737 N N . PRO A 1 93 ? 22.561 -10.447 -38.742 1.00 97.81 93 PRO A N 1
ATOM 738 C CA . PRO A 1 93 ? 21.172 -10.828 -38.477 1.00 97.81 93 PRO A CA 1
ATOM 739 C C . PRO A 1 93 ? 20.956 -11.769 -37.272 1.00 97.81 93 PRO A C 1
ATOM 741 O O . PRO A 1 93 ? 19.955 -11.614 -36.571 1.00 97.81 93 PRO A O 1
ATOM 744 N N . PRO A 1 94 ? 21.848 -12.742 -36.973 1.00 98.06 94 PRO A N 1
ATOM 745 C CA . PRO A 1 94 ? 21.722 -13.554 -35.760 1.00 98.06 94 PRO A CA 1
ATOM 746 C C . PRO A 1 94 ? 21.808 -12.750 -34.454 1.00 98.06 94 PRO A C 1
ATOM 748 O O . PRO A 1 94 ? 21.103 -13.071 -33.495 1.00 98.06 94 PRO A O 1
ATOM 751 N N . LEU A 1 95 ? 22.638 -11.704 -34.415 1.00 97.44 95 LEU A N 1
ATOM 752 C CA . LEU A 1 95 ? 22.799 -10.856 -33.237 1.00 97.44 95 LEU A CA 1
ATOM 753 C C . LEU A 1 95 ? 21.602 -9.914 -33.073 1.00 97.44 95 LEU A C 1
ATOM 755 O O . LEU A 1 95 ? 21.054 -9.848 -31.978 1.00 97.44 95 LEU A O 1
ATOM 759 N N . GLN A 1 96 ? 21.123 -9.286 -34.154 1.00 97.62 96 GLN A N 1
ATOM 760 C CA . GLN A 1 96 ? 19.911 -8.451 -34.112 1.00 97.62 96 GLN A CA 1
ATOM 761 C C . GLN A 1 96 ? 18.715 -9.225 -33.546 1.00 97.62 96 GLN A C 1
ATOM 763 O O . GLN A 1 96 ? 18.084 -8.781 -32.592 1.00 97.62 96 GLN A O 1
ATOM 768 N N . ARG A 1 97 ? 18.458 -10.441 -34.055 1.00 97.56 97 ARG A N 1
ATOM 769 C CA . ARG A 1 97 ? 17.366 -11.295 -33.550 1.00 97.56 97 ARG A CA 1
ATOM 770 C C . ARG A 1 97 ? 17.524 -11.648 -32.071 1.00 97.56 97 ARG A C 1
ATOM 772 O O . ARG A 1 97 ? 16.533 -11.674 -31.346 1.00 97.56 97 ARG A O 1
ATOM 779 N N . SER A 1 98 ? 18.753 -11.917 -31.630 1.00 97.88 98 SER A N 1
ATOM 780 C CA . SER A 1 98 ? 19.041 -12.197 -30.219 1.00 97.88 98 SER A CA 1
ATOM 781 C C . SER A 1 98 ? 18.750 -10.981 -29.335 1.00 97.88 98 SER A C 1
ATOM 783 O O . SER A 1 98 ? 18.089 -11.125 -28.312 1.00 97.88 98 SER A O 1
ATOM 785 N N . LEU A 1 99 ? 19.174 -9.784 -29.753 1.00 97.81 99 LEU A N 1
ATOM 786 C CA . LEU A 1 99 ? 18.923 -8.534 -29.028 1.00 97.81 99 LEU A CA 1
ATOM 787 C C . LEU A 1 99 ? 17.428 -8.214 -28.946 1.00 97.81 99 LEU A C 1
ATOM 789 O O . LEU A 1 99 ? 16.932 -7.941 -27.857 1.00 97.81 99 LEU A O 1
ATOM 793 N N . VAL A 1 100 ? 16.691 -8.332 -30.055 1.00 96.44 100 VAL A N 1
ATOM 794 C CA . VAL A 1 100 ? 15.226 -8.164 -30.060 1.00 96.44 100 VAL A CA 1
ATOM 795 C C . VAL A 1 100 ? 14.567 -9.115 -29.066 1.00 96.44 100 VAL A C 1
ATOM 797 O O . VAL A 1 100 ? 13.704 -8.698 -28.297 1.00 96.44 100 VAL A O 1
ATOM 800 N N . LYS A 1 101 ? 14.985 -10.389 -29.032 1.00 97.62 101 LYS A N 1
ATOM 801 C CA . LYS A 1 101 ? 14.401 -11.355 -28.095 1.00 97.62 101 LYS A CA 1
ATOM 802 C C . LYS A 1 101 ? 14.721 -11.021 -26.635 1.00 97.62 101 LYS A C 1
ATOM 804 O O . LYS A 1 101 ? 13.843 -11.180 -25.793 1.00 97.62 101 LYS A O 1
ATOM 809 N N . LEU A 1 102 ? 15.935 -10.554 -26.338 1.00 97.62 102 LEU A N 1
ATOM 810 C CA . LEU A 1 102 ? 16.317 -10.129 -24.988 1.00 97.62 102 LEU A CA 1
ATOM 811 C C . LEU A 1 102 ? 15.494 -8.927 -24.512 1.00 97.62 102 LEU A C 1
ATOM 813 O O . LEU A 1 102 ? 15.014 -8.943 -23.381 1.00 97.62 102 LEU A O 1
ATOM 817 N N . TRP A 1 103 ? 15.278 -7.931 -25.374 1.00 97.06 103 TRP A N 1
ATOM 818 C CA . TRP A 1 103 ? 14.421 -6.787 -25.054 1.00 97.06 103 TRP A CA 1
ATOM 819 C C . TRP A 1 103 ? 12.966 -7.193 -24.845 1.00 97.06 103 TRP A C 1
ATOM 821 O O . TRP A 1 103 ? 12.386 -6.810 -23.838 1.00 97.06 103 TRP A O 1
ATOM 831 N N . ALA A 1 104 ? 12.418 -8.060 -25.702 1.00 96.12 104 ALA A N 1
ATOM 832 C CA . ALA A 1 104 ? 11.068 -8.587 -25.510 1.00 96.12 104 ALA A CA 1
ATOM 833 C C . ALA A 1 104 ? 10.916 -9.299 -24.153 1.00 96.12 104 ALA A C 1
ATOM 835 O O . ALA A 1 104 ? 9.954 -9.055 -23.438 1.00 96.12 104 ALA A O 1
ATOM 836 N N . MET A 1 105 ? 11.893 -10.123 -23.754 1.00 97.44 105 MET A N 1
ATOM 837 C CA . MET A 1 105 ? 11.884 -10.774 -22.435 1.00 97.44 105 MET A CA 1
ATOM 838 C C . MET A 1 105 ? 11.977 -9.766 -21.282 1.00 97.44 105 MET A C 1
ATOM 840 O O . MET A 1 105 ? 11.317 -9.934 -20.259 1.00 97.44 105 MET A O 1
ATOM 844 N N . HIS A 1 106 ? 12.808 -8.732 -21.428 1.00 95.44 106 HIS A N 1
ATOM 845 C CA . HIS A 1 106 ? 12.931 -7.672 -20.432 1.00 95.44 106 HIS A CA 1
ATOM 846 C C . HIS A 1 106 ? 11.623 -6.884 -20.278 1.00 95.44 106 HIS A C 1
ATOM 848 O O . HIS A 1 106 ? 11.206 -6.603 -19.154 1.00 95.44 106 HIS A O 1
ATOM 854 N N . ASP A 1 107 ? 10.980 -6.541 -21.392 1.00 93.50 107 ASP A N 1
ATOM 855 C CA . ASP A 1 107 ? 9.720 -5.807 -21.401 1.00 93.50 107 ASP A CA 1
ATOM 856 C C . ASP A 1 107 ? 8.582 -6.659 -20.826 1.00 93.50 107 ASP A C 1
ATOM 858 O O . ASP A 1 107 ? 7.883 -6.189 -19.935 1.00 93.50 107 ASP A O 1
ATOM 862 N N . GLU A 1 108 ? 8.474 -7.936 -21.209 1.00 95.44 108 GLU A N 1
ATOM 863 C CA . GLU A 1 108 ? 7.510 -8.890 -20.634 1.00 95.44 108 GLU A CA 1
ATOM 864 C C . GLU A 1 108 ? 7.644 -8.997 -19.100 1.00 95.44 108 GLU A C 1
ATOM 866 O O . GLU A 1 108 ? 6.648 -8.939 -18.373 1.00 95.44 108 GLU A O 1
ATOM 871 N N . GLU A 1 109 ? 8.872 -9.116 -18.582 1.00 96.00 109 GLU A N 1
ATOM 872 C CA . GLU A 1 109 ? 9.145 -9.180 -17.139 1.00 96.00 109 GLU A CA 1
ATOM 873 C C . GLU A 1 109 ? 8.823 -7.851 -16.439 1.00 96.00 109 GLU A C 1
ATOM 875 O O . GLU A 1 109 ? 8.213 -7.821 -15.363 1.00 96.00 109 GLU A O 1
ATOM 880 N N . ARG A 1 110 ? 9.224 -6.725 -17.042 1.00 94.81 110 ARG A N 1
ATOM 881 C CA . ARG A 1 110 ? 8.926 -5.388 -16.520 1.00 94.81 110 ARG A CA 1
ATOM 882 C C . ARG A 1 110 ? 7.418 -5.175 -16.431 1.00 94.81 110 ARG A C 1
ATOM 884 O O . ARG A 1 110 ? 6.945 -4.722 -15.387 1.00 94.81 110 ARG A O 1
ATOM 891 N N . ASP A 1 111 ? 6.687 -5.508 -17.483 1.00 94.12 111 ASP A N 1
ATOM 892 C CA . ASP A 1 111 ? 5.250 -5.287 -17.583 1.00 94.12 111 ASP A CA 1
ATOM 893 C C . ASP A 1 111 ? 4.496 -6.211 -16.622 1.00 94.12 111 ASP A C 1
ATOM 895 O O . ASP A 1 111 ? 3.618 -5.747 -15.894 1.00 94.12 111 ASP A O 1
ATOM 899 N N . SER A 1 112 ? 4.922 -7.473 -16.492 1.00 95.75 112 SER A N 1
ATOM 900 C CA . SER A 1 112 ? 4.394 -8.409 -15.487 1.00 95.75 112 SER A CA 1
ATOM 901 C C . SER A 1 112 ? 4.573 -7.880 -14.059 1.00 95.75 112 SER A C 1
ATOM 903 O O . SER A 1 112 ? 3.644 -7.917 -13.247 1.00 95.75 112 SER A O 1
ATOM 905 N N . ARG A 1 113 ? 5.748 -7.319 -13.744 1.00 96.62 113 ARG A N 1
ATOM 906 C CA . ARG A 1 113 ? 6.021 -6.707 -12.435 1.00 96.62 113 ARG A CA 1
ATOM 907 C C . ARG A 1 113 ? 5.175 -5.457 -12.194 1.00 96.62 113 ARG A C 1
ATOM 909 O O . ARG A 1 113 ? 4.659 -5.275 -11.091 1.00 96.62 113 ARG A O 1
ATOM 916 N N . ILE A 1 114 ? 5.046 -4.583 -13.194 1.00 95.5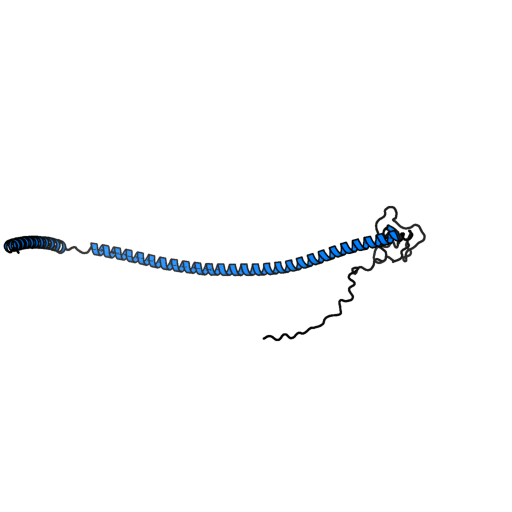6 114 ILE A N 1
ATOM 917 C CA . ILE A 1 114 ? 4.208 -3.380 -13.097 1.00 95.56 114 ILE A CA 1
ATOM 918 C C . ILE A 1 114 ? 2.754 -3.785 -12.860 1.00 95.56 114 ILE A C 1
ATOM 920 O O . ILE A 1 114 ? 2.126 -3.263 -11.940 1.00 95.56 114 ILE A O 1
ATOM 924 N N . 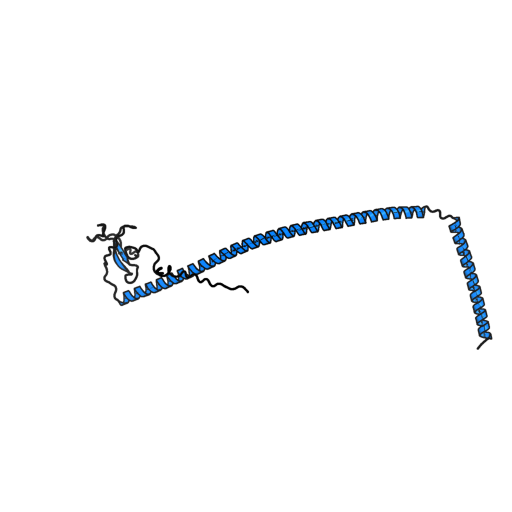HIS A 1 115 ? 2.248 -4.750 -13.624 1.00 95.44 115 HIS A N 1
ATOM 925 C CA . HIS A 1 115 ? 0.896 -5.266 -13.481 1.00 95.44 115 HIS A CA 1
ATOM 926 C C . HIS A 1 115 ? 0.641 -5.798 -12.064 1.00 95.44 115 HIS A C 1
ATOM 928 O O . HIS A 1 115 ? -0.257 -5.306 -11.382 1.00 95.44 115 HIS A O 1
ATOM 934 N N . GLY A 1 116 ? 1.499 -6.693 -11.560 1.00 96.62 116 GLY A N 1
ATOM 935 C CA . GLY A 1 116 ? 1.368 -7.223 -10.198 1.00 96.62 116 GLY A CA 1
ATOM 936 C C . GLY A 1 116 ? 1.433 -6.139 -9.111 1.00 96.62 116 GLY A C 1
ATOM 937 O O . GLY 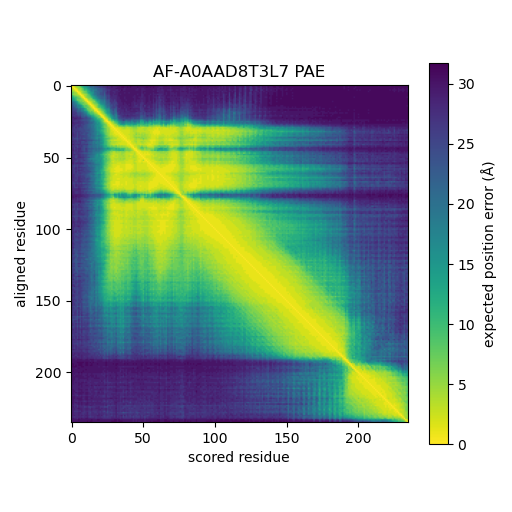A 1 116 ? 0.685 -6.183 -8.132 1.00 96.62 116 GLY A O 1
ATOM 938 N N . ASN A 1 117 ? 2.271 -5.113 -9.292 1.00 96.81 117 ASN A N 1
ATOM 939 C CA . ASN A 1 117 ? 2.332 -3.973 -8.373 1.00 96.81 117 ASN A CA 1
ATOM 940 C C . ASN A 1 117 ? 1.032 -3.153 -8.374 1.00 96.81 117 ASN A C 1
ATOM 942 O O . ASN A 1 117 ? 0.577 -2.733 -7.307 1.00 96.81 117 ASN A O 1
ATOM 946 N N . VAL A 1 118 ? 0.428 -2.931 -9.544 1.00 97.31 118 VAL A N 1
ATOM 947 C CA . VAL A 1 118 ? -0.850 -2.213 -9.682 1.00 97.31 118 VAL A CA 1
ATOM 948 C C . VAL A 1 118 ? -1.992 -3.003 -9.041 1.00 97.31 118 VAL A C 1
ATOM 950 O O . VAL A 1 118 ? -2.791 -2.431 -8.293 1.00 97.31 118 VAL A O 1
ATOM 953 N N . GLU A 1 119 ? -2.049 -4.317 -9.256 1.00 97.12 119 GLU A N 1
ATOM 954 C CA . GLU A 1 119 ? -3.033 -5.191 -8.611 1.00 97.12 119 GLU A CA 1
ATOM 955 C C . GLU A 1 119 ? -2.900 -5.158 -7.082 1.00 97.12 119 GLU A C 1
ATOM 957 O O . GLU A 1 119 ? -3.886 -4.963 -6.361 1.00 97.12 119 GLU A O 1
ATOM 962 N N . TYR A 1 120 ? -1.671 -5.277 -6.572 1.00 97.19 120 TYR A N 1
ATOM 963 C CA . TYR A 1 120 ? -1.390 -5.205 -5.140 1.00 97.19 120 TYR A CA 1
ATOM 964 C C . TYR A 1 120 ? -1.777 -3.845 -4.543 1.00 97.19 120 TYR A C 1
ATOM 966 O O . TYR A 1 120 ? -2.426 -3.787 -3.494 1.00 97.19 120 TYR A O 1
ATOM 974 N N . ALA A 1 121 ? -1.436 -2.745 -5.220 1.00 97.69 121 ALA A N 1
ATOM 975 C CA . ALA A 1 121 ? -1.814 -1.397 -4.803 1.00 97.69 121 ALA A CA 1
ATOM 976 C C . ALA A 1 121 ? -3.341 -1.228 -4.749 1.00 97.69 121 ALA A C 1
ATOM 978 O O . ALA A 1 121 ? -3.870 -0.707 -3.764 1.00 97.69 121 ALA A O 1
ATOM 979 N N . THR A 1 122 ? -4.053 -1.741 -5.754 1.00 97.69 122 THR A N 1
ATOM 980 C CA . THR A 1 122 ? -5.521 -1.706 -5.821 1.00 97.69 122 THR A CA 1
ATOM 981 C C . THR A 1 122 ? -6.148 -2.467 -4.653 1.00 97.69 122 THR A C 1
ATOM 983 O O . THR A 1 122 ? -7.011 -1.938 -3.947 1.00 97.69 122 THR A O 1
ATOM 986 N N . LYS A 1 123 ? -5.668 -3.685 -4.379 1.00 98.06 123 LYS A N 1
ATOM 987 C CA . LYS A 1 123 ? -6.145 -4.499 -3.254 1.00 98.06 123 LYS A CA 1
ATOM 988 C C . LYS A 1 123 ? -5.874 -3.830 -1.905 1.00 98.06 123 LYS A C 1
ATOM 990 O O . LYS A 1 123 ? -6.754 -3.791 -1.046 1.00 98.06 123 LYS A O 1
ATOM 995 N N . ASN A 1 124 ? -4.686 -3.258 -1.714 1.00 98.12 124 ASN A N 1
ATOM 996 C CA . ASN A 1 124 ? -4.349 -2.527 -0.491 1.00 98.12 124 ASN A CA 1
ATOM 997 C C . ASN A 1 124 ? -5.219 -1.292 -0.280 1.00 98.12 124 ASN A C 1
ATOM 999 O O . ASN A 1 124 ? -5.612 -0.995 0.852 1.00 98.12 124 ASN A O 1
ATOM 1003 N N . TYR A 1 125 ? -5.543 -0.579 -1.356 1.00 98.19 125 TYR A N 1
ATOM 1004 C CA . TYR A 1 125 ? -6.454 0.552 -1.291 1.00 98.19 125 TYR A CA 1
ATOM 1005 C C . TYR A 1 125 ? -7.851 0.114 -0.827 1.00 98.19 125 TYR A C 1
ATOM 1007 O O . TYR A 1 125 ? -8.380 0.677 0.134 1.00 98.19 125 TYR A O 1
ATOM 1015 N N . GLN A 1 126 ? -8.406 -0.951 -1.415 1.00 98.19 126 GLN A N 1
ATOM 1016 C CA . GLN A 1 126 ? -9.695 -1.521 -0.997 1.00 98.19 126 GLN A CA 1
ATOM 1017 C C . GLN A 1 126 ? -9.690 -1.959 0.476 1.00 98.19 126 GLN A C 1
ATOM 1019 O O . GLN A 1 126 ? -10.595 -1.600 1.231 1.00 98.19 126 GLN A O 1
ATOM 1024 N N . LEU A 1 127 ? -8.644 -2.667 0.915 1.00 98.50 127 LEU A N 1
ATOM 1025 C CA . LEU A 1 127 ? -8.484 -3.074 2.316 1.00 98.50 127 LEU A CA 1
ATOM 1026 C C . LEU A 1 127 ? -8.401 -1.870 3.260 1.00 98.50 127 LEU A C 1
ATOM 1028 O O . LEU A 1 127 ? -8.952 -1.899 4.358 1.00 98.50 127 LEU A O 1
ATOM 1032 N N . THR A 1 128 ? -7.755 -0.786 2.831 1.00 98.19 128 THR A N 1
ATOM 1033 C CA . THR A 1 128 ? -7.671 0.453 3.614 1.00 98.19 128 THR A CA 1
ATOM 1034 C C . THR A 1 128 ? -9.042 1.108 3.780 1.00 98.19 128 THR A C 1
ATOM 1036 O O . THR A 1 128 ? -9.357 1.594 4.868 1.00 98.19 128 THR A O 1
ATOM 1039 N N . LEU A 1 129 ? -9.880 1.104 2.739 1.00 98.38 129 LEU A N 1
ATOM 1040 C CA . LEU A 1 129 ? -11.256 1.601 2.829 1.00 98.38 129 LEU A CA 1
ATOM 1041 C C . LEU A 1 129 ? -12.097 0.753 3.791 1.00 98.38 129 LEU A C 1
ATOM 1043 O O . LEU A 1 129 ? -12.733 1.305 4.690 1.00 98.38 129 LEU A O 1
ATOM 1047 N N . GLN A 1 130 ? -12.036 -0.576 3.666 1.00 98.31 130 GLN A N 1
ATOM 1048 C CA . GLN A 1 130 ? -12.741 -1.496 4.567 1.00 98.31 130 GLN A CA 1
ATOM 1049 C C . GLN A 1 130 ? -12.293 -1.329 6.022 1.00 98.31 130 GLN A C 1
ATOM 1051 O O . GLN A 1 130 ? -13.125 -1.285 6.928 1.00 98.31 130 GLN A O 1
ATOM 1056 N N . LYS A 1 131 ? -10.984 -1.179 6.256 1.00 98.50 131 LYS A N 1
ATOM 1057 C CA . LYS A 1 131 ? -10.427 -0.926 7.588 1.00 98.50 131 LYS A CA 1
ATOM 1058 C C . LYS A 1 131 ? -11.011 0.346 8.204 1.00 98.50 131 LYS A C 1
ATOM 1060 O O . LYS A 1 131 ? -11.483 0.294 9.335 1.00 98.50 131 LYS A O 1
ATOM 1065 N N . LYS A 1 132 ? -11.049 1.455 7.457 1.00 98.50 132 LYS A N 1
ATOM 1066 C CA . LYS A 1 132 ? -11.644 2.719 7.929 1.00 98.50 132 LYS A CA 1
ATOM 1067 C C . LYS A 1 132 ? -13.128 2.572 8.266 1.00 98.50 132 LYS A C 1
ATOM 1069 O O . LYS A 1 132 ? -13.600 3.135 9.252 1.00 98.50 132 LYS A O 1
ATOM 1074 N N . GLU A 1 133 ? -13.876 1.818 7.463 1.00 98.44 133 GLU A N 1
ATOM 1075 C CA . GLU A 1 133 ? -15.294 1.567 7.729 1.00 98.44 133 GLU A CA 1
ATOM 1076 C C . GLU A 1 133 ? -15.496 0.749 9.014 1.00 98.44 133 GLU A C 1
ATOM 1078 O O . GLU A 1 133 ? -16.347 1.088 9.840 1.00 98.44 133 GLU A O 1
ATOM 1083 N N . LEU A 1 134 ? -14.689 -0.297 9.212 1.00 98.50 134 LEU A N 1
ATOM 1084 C CA . LEU A 1 134 ? -14.711 -1.108 10.428 1.00 98.50 134 LEU A CA 1
ATOM 1085 C C . LEU A 1 134 ? -14.300 -0.301 11.662 1.00 98.50 134 LEU A C 1
ATOM 1087 O O . LEU A 1 134 ? -14.952 -0.415 12.695 1.00 98.50 134 LEU A O 1
ATOM 1091 N N . GLU A 1 135 ? -13.282 0.553 11.558 1.00 98.38 135 GLU A N 1
ATOM 1092 C CA . GLU A 1 135 ? -12.873 1.459 12.637 1.00 98.38 135 GLU A CA 1
ATOM 1093 C C . GLU A 1 135 ? -14.020 2.390 13.048 1.00 98.38 135 GLU A C 1
ATOM 1095 O O . GLU A 1 135 ? -14.308 2.518 14.238 1.00 98.38 135 GLU A O 1
ATOM 1100 N N . LYS A 1 136 ? -14.747 2.964 12.080 1.00 98.44 136 LYS A N 1
ATOM 1101 C CA . LYS A 1 136 ? -15.927 3.796 12.357 1.00 98.44 136 LYS A CA 1
ATOM 1102 C C . LYS A 1 136 ? -17.034 3.011 13.067 1.00 98.44 136 LYS A C 1
ATOM 1104 O O . LYS A 1 136 ? -17.590 3.498 14.049 1.00 98.44 136 LYS A O 1
ATOM 1109 N N . LYS A 1 137 ? -17.352 1.801 12.592 1.00 98.31 137 LYS A N 1
ATOM 1110 C CA . LYS A 1 137 ? -18.352 0.927 13.236 1.00 98.31 137 LYS A CA 1
ATOM 1111 C C . LYS A 1 137 ? -17.934 0.553 14.657 1.00 98.31 137 LYS A C 1
ATOM 1113 O O . LYS A 1 137 ? -18.773 0.536 15.550 1.00 98.31 137 LYS A O 1
ATOM 1118 N N . ASN A 1 138 ? -16.647 0.299 14.873 1.00 98.38 138 ASN A N 1
ATOM 1119 C CA . ASN A 1 138 ? -16.121 -0.040 16.187 1.00 98.38 138 ASN A CA 1
ATOM 1120 C C . ASN A 1 138 ? -16.225 1.144 17.163 1.00 98.38 138 ASN A C 1
ATOM 1122 O O . ASN A 1 138 ? -16.680 0.973 18.289 1.00 98.38 138 ASN A O 1
ATOM 1126 N N . MET A 1 139 ? -15.898 2.365 16.723 1.00 98.19 139 MET A N 1
ATOM 1127 C CA . MET A 1 139 ? -16.094 3.577 17.535 1.00 98.19 139 MET A CA 1
ATOM 1128 C C . MET A 1 139 ? -17.561 3.774 17.939 1.00 98.19 139 MET A C 1
ATOM 1130 O O . MET A 1 139 ? -17.845 4.103 19.090 1.00 98.19 139 MET A O 1
ATOM 1134 N N . GLU A 1 140 ? -18.493 3.544 17.013 1.00 98.38 140 GLU A N 1
ATOM 1135 C CA . GLU A 1 140 ? -19.928 3.647 17.288 1.00 98.38 140 GLU A CA 1
ATOM 1136 C C . GLU A 1 140 ? -20.390 2.586 18.299 1.00 98.38 140 GLU A C 1
ATOM 1138 O O . GLU A 1 140 ? -21.071 2.914 19.269 1.00 98.38 140 GLU A O 1
ATOM 1143 N N . LEU A 1 141 ? -19.958 1.331 18.140 1.00 98.44 141 LEU A N 1
ATOM 1144 C CA . LEU A 1 141 ? -20.245 0.270 19.109 1.00 98.44 141 LEU A CA 1
ATOM 1145 C C . LEU A 1 141 ? -19.669 0.585 20.492 1.00 98.44 141 LEU A C 1
ATOM 1147 O O . LEU A 1 141 ? -20.365 0.418 21.490 1.00 98.44 141 LEU A O 1
ATOM 1151 N N . HIS A 1 142 ? -18.437 1.093 20.570 1.00 98.38 142 HIS A N 1
ATOM 1152 C CA . HIS A 1 142 ? -17.842 1.522 21.836 1.00 98.38 142 HIS A CA 1
ATOM 1153 C C . HIS A 1 142 ? -18.680 2.599 22.532 1.00 98.38 142 HIS A C 1
ATOM 1155 O O . HIS A 1 142 ? -18.886 2.523 23.743 1.00 98.38 142 HIS A O 1
ATOM 1161 N N . LYS A 1 143 ? -19.208 3.567 21.776 1.00 98.19 143 LYS A N 1
ATOM 1162 C CA . LYS A 1 143 ? -20.104 4.597 22.312 1.00 98.19 143 LYS A CA 1
ATOM 1163 C C . LYS A 1 143 ? -21.418 3.999 22.819 1.00 98.19 143 LYS A C 1
ATOM 1165 O O . LYS A 1 143 ? -21.851 4.329 23.918 1.00 98.19 143 LYS A O 1
ATOM 1170 N N . GLN A 1 144 ? -22.034 3.102 22.050 1.00 98.31 144 GLN A N 1
ATOM 1171 C CA . GLN A 1 144 ? -23.280 2.439 22.447 1.00 98.31 144 GLN A CA 1
ATOM 1172 C C . GLN A 1 144 ? -23.105 1.604 23.718 1.00 98.31 144 GLN A C 1
ATOM 1174 O O . GLN A 1 144 ? -23.935 1.685 24.620 1.00 98.31 144 GLN A O 1
ATOM 1179 N N . VAL A 1 145 ? -22.004 0.854 23.819 1.00 98.50 145 VAL A N 1
ATOM 1180 C CA . VAL A 1 145 ? -21.658 0.091 25.025 1.00 98.50 145 VAL A CA 1
ATOM 1181 C C . VAL A 1 145 ? -21.432 1.024 26.215 1.00 98.50 145 VAL A C 1
ATOM 1183 O O . VAL A 1 145 ? -21.932 0.734 27.296 1.00 98.50 145 VAL A O 1
ATOM 1186 N N . GLY A 1 146 ? -20.741 2.152 26.022 1.00 98.06 146 GLY A N 1
ATOM 1187 C CA . GLY A 1 146 ? -20.551 3.162 27.068 1.00 98.06 146 GLY A CA 1
ATOM 1188 C C . GLY A 1 146 ? -21.876 3.700 27.611 1.00 98.06 146 GLY A C 1
ATOM 1189 O O . GLY A 1 146 ? -22.107 3.651 28.815 1.00 98.06 146 GLY A O 1
ATOM 1190 N N . ASN A 1 147 ? -22.782 4.111 26.721 1.00 97.62 147 ASN A N 1
ATOM 1191 C CA . ASN A 1 147 ? -24.106 4.607 27.106 1.00 97.62 147 ASN A CA 1
ATOM 1192 C C . ASN A 1 147 ? -24.942 3.535 27.830 1.00 97.62 147 ASN A C 1
ATOM 1194 O O . ASN A 1 147 ? -25.630 3.828 28.803 1.00 97.62 147 ASN A O 1
ATOM 1198 N N . ALA A 1 148 ? -24.897 2.283 27.360 1.00 98.12 148 ALA A N 1
ATOM 1199 C CA . ALA A 1 148 ? -25.611 1.182 28.002 1.00 98.12 148 ALA A CA 1
ATOM 1200 C C . ALA A 1 148 ? -25.053 0.881 29.402 1.00 98.12 148 ALA A C 1
ATOM 1202 O O . ALA A 1 148 ? -25.821 0.592 30.317 1.00 98.12 148 ALA A O 1
ATOM 1203 N N . LEU A 1 149 ? -23.732 0.972 29.578 1.00 98.00 149 LEU A N 1
ATOM 1204 C CA . LEU A 1 149 ? -23.077 0.796 30.872 1.00 98.00 149 LEU A CA 1
ATOM 1205 C C . LEU A 1 149 ? -23.502 1.888 31.864 1.00 98.00 149 LEU A C 1
ATOM 1207 O O . LEU A 1 149 ? -23.803 1.577 33.013 1.00 98.00 149 LEU A O 1
ATOM 1211 N N . GLU A 1 150 ? -23.557 3.143 31.413 1.00 97.44 150 GLU A N 1
ATOM 1212 C CA . GLU A 1 150 ? -24.019 4.279 32.220 1.00 97.44 150 GLU A CA 1
ATOM 1213 C C . GLU A 1 150 ? -25.475 4.084 32.660 1.00 97.44 150 GLU A C 1
ATOM 1215 O O . GLU A 1 150 ? -25.766 4.125 33.853 1.00 97.44 150 GLU A O 1
ATOM 1220 N N . TYR A 1 151 ? -26.361 3.716 31.7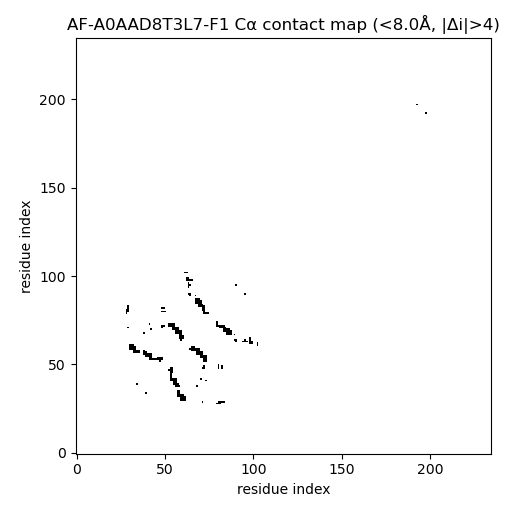32 1.00 97.19 151 TYR A N 1
ATOM 1221 C CA . TYR A 1 151 ? -27.763 3.420 32.039 1.00 97.19 151 TYR A CA 1
ATOM 1222 C C . TYR A 1 151 ? -27.932 2.275 33.054 1.00 97.19 151 TYR A C 1
ATOM 1224 O O . TYR A 1 151 ? -28.713 2.373 34.001 1.00 97.19 151 TYR A O 1
ATOM 1232 N N . VAL A 1 152 ? -27.177 1.181 32.896 1.00 97.56 152 VAL A N 1
ATOM 1233 C CA . VAL A 1 152 ? -27.194 0.064 33.856 1.00 97.56 152 VAL A CA 1
ATOM 1234 C C . VAL A 1 152 ? -26.667 0.507 35.221 1.00 97.56 152 VAL A C 1
ATOM 1236 O O . VAL A 1 152 ? -27.209 0.089 36.245 1.00 97.56 152 VAL A O 1
ATOM 1239 N N . SER A 1 153 ? -25.643 1.363 35.255 1.00 97.06 153 SER A N 1
ATOM 1240 C CA . SER A 1 153 ? -25.107 1.920 36.499 1.00 97.06 153 SER A CA 1
ATOM 1241 C C . SER A 1 153 ? -26.152 2.759 37.238 1.00 97.06 153 SER A C 1
ATOM 1243 O O . SER A 1 153 ? -26.294 2.611 38.451 1.00 97.06 153 SER A O 1
ATOM 1245 N N . GLU A 1 154 ? -26.905 3.600 36.525 1.00 96.56 154 GLU A N 1
ATOM 1246 C CA . GLU A 1 154 ? -27.981 4.417 37.102 1.00 96.56 154 GLU A CA 1
ATOM 1247 C C . GLU A 1 154 ? -29.090 3.551 37.710 1.00 96.56 154 GLU A C 1
ATOM 1249 O O . GLU A 1 154 ? -29.453 3.748 38.871 1.00 96.56 154 GLU A O 1
ATOM 1254 N N . ILE A 1 155 ? -29.580 2.548 36.968 1.00 96.50 155 ILE A N 1
ATOM 1255 C CA . ILE A 1 155 ? -30.594 1.608 37.475 1.00 96.50 155 ILE A CA 1
ATOM 1256 C C . ILE A 1 155 ? -30.082 0.893 38.724 1.00 96.50 155 ILE A C 1
ATOM 1258 O O . ILE A 1 155 ? -30.776 0.833 39.736 1.00 96.50 155 ILE A O 1
ATOM 1262 N N . THR A 1 156 ? -28.853 0.380 38.668 1.00 96.62 156 THR A N 1
ATOM 1263 C CA . THR A 1 156 ? -28.268 -0.376 39.781 1.00 96.62 156 THR A CA 1
ATOM 1264 C C . THR A 1 156 ? -28.128 0.496 41.027 1.00 96.62 156 THR A C 1
ATOM 1266 O O . THR A 1 156 ? -28.396 0.023 42.129 1.00 96.62 156 THR A O 1
ATOM 1269 N N . SER A 1 157 ? -27.747 1.770 40.873 1.00 96.25 157 SER A N 1
ATOM 1270 C CA . SER A 1 157 ? -27.665 2.721 41.988 1.00 96.25 157 SER A CA 1
ATOM 1271 C C . SER A 1 157 ? -29.034 2.961 42.620 1.00 96.25 157 SER A C 1
ATOM 1273 O O . SER A 1 157 ? -29.174 2.858 43.837 1.00 96.25 157 SER A O 1
ATOM 1275 N N . HIS A 1 158 ? -30.052 3.223 41.797 1.00 96.06 158 HIS A N 1
ATOM 1276 C CA . HIS A 1 158 ? -31.415 3.449 42.270 1.00 96.06 158 HIS A CA 1
ATOM 1277 C C . HIS A 1 158 ? -31.992 2.216 42.989 1.00 96.06 158 HIS A C 1
ATOM 1279 O O . HIS A 1 158 ? -32.601 2.338 44.052 1.00 96.06 158 HIS A O 1
ATOM 1285 N N . ASP A 1 159 ? -31.767 1.014 42.456 1.00 96.19 159 ASP A N 1
ATOM 1286 C CA . ASP A 1 159 ? -32.190 -0.230 43.103 1.00 96.19 159 ASP A CA 1
ATOM 1287 C C . ASP A 1 159 ? -31.489 -0.435 44.455 1.00 96.19 159 ASP A C 1
ATOM 1289 O O . ASP A 1 159 ? -32.122 -0.851 45.430 1.00 96.19 159 ASP A O 1
ATOM 1293 N N . LEU A 1 160 ? -30.201 -0.084 44.549 1.00 96.38 160 LEU A N 1
ATOM 1294 C CA . LEU A 1 160 ? -29.455 -0.136 45.805 1.00 96.38 160 LEU A CA 1
ATOM 1295 C C . LEU A 1 160 ? -30.020 0.850 46.839 1.00 96.38 160 LEU A C 1
ATOM 1297 O O . LEU A 1 160 ? -30.191 0.482 48.000 1.00 96.38 160 LEU A O 1
ATOM 1301 N N . GLU A 1 161 ? -30.340 2.078 46.426 1.00 96.31 161 GLU A N 1
ATOM 1302 C CA . GLU A 1 161 ? -30.963 3.099 47.279 1.00 96.31 161 GLU A CA 1
ATOM 1303 C C . GLU A 1 161 ? -32.324 2.639 47.813 1.00 96.31 161 GLU A C 1
ATOM 1305 O O . GLU A 1 161 ? -32.613 2.792 49.003 1.00 96.31 161 GLU A O 1
ATOM 1310 N N . LEU A 1 162 ? -33.146 2.011 46.964 1.00 96.19 162 LEU A N 1
ATOM 1311 C CA . LEU A 1 162 ? -34.422 1.433 47.379 1.00 96.19 162 LEU A CA 1
ATOM 1312 C C . LEU A 1 162 ? -34.243 0.322 48.420 1.00 96.19 162 LEU A C 1
ATOM 1314 O O . LEU A 1 162 ? -34.992 0.277 49.399 1.00 96.19 162 LEU A O 1
ATOM 1318 N N . GLU A 1 163 ? -33.272 -0.572 48.233 1.00 96.00 163 GLU A N 1
ATOM 1319 C CA . GLU A 1 163 ? -32.993 -1.641 49.196 1.00 96.00 163 GLU A CA 1
ATOM 1320 C C . GLU A 1 163 ? -32.433 -1.105 50.520 1.00 96.00 163 GLU A C 1
ATOM 1322 O O . GLU A 1 163 ? -32.850 -1.557 51.591 1.00 96.00 163 GLU A O 1
ATOM 1327 N N . VAL A 1 164 ? -31.569 -0.087 50.478 1.00 96.69 164 VAL A N 1
ATOM 1328 C CA . VAL A 1 164 ? -31.096 0.610 51.685 1.00 96.69 164 VAL A CA 1
ATOM 1329 C C . VAL A 1 164 ? -32.272 1.245 52.431 1.00 96.69 164 VAL A C 1
ATOM 1331 O O . VAL A 1 164 ? -32.437 0.994 53.624 1.00 96.69 164 VAL A O 1
ATOM 1334 N N . ALA A 1 165 ? -33.160 1.965 51.741 1.00 95.94 165 ALA A N 1
ATOM 1335 C CA . ALA A 1 165 ? -34.321 2.602 52.364 1.00 95.94 165 ALA A CA 1
ATOM 1336 C C . ALA A 1 165 ? -35.310 1.589 52.975 1.00 95.94 165 ALA A C 1
ATOM 1338 O O . ALA A 1 165 ? -35.886 1.831 54.041 1.00 95.94 165 ALA A O 1
ATOM 1339 N N . LYS A 1 166 ? -35.523 0.434 52.326 1.00 96.50 166 LYS A N 1
ATOM 1340 C CA . LYS A 1 166 ? -36.327 -0.663 52.896 1.00 96.50 166 LYS A CA 1
ATOM 1341 C C . LYS A 1 166 ? -35.688 -1.209 54.169 1.00 96.50 166 LYS A C 1
ATOM 1343 O O . LYS A 1 166 ? -36.392 -1.430 55.157 1.00 96.50 166 LYS A O 1
ATOM 1348 N N . ARG A 1 167 ? -34.369 -1.407 54.156 1.00 95.81 167 ARG A N 1
ATOM 1349 C CA . ARG A 1 167 ? -33.620 -1.902 55.310 1.00 95.81 167 ARG A CA 1
ATOM 1350 C C . ARG A 1 167 ? -33.668 -0.926 56.482 1.00 95.81 167 ARG A C 1
ATOM 1352 O O . ARG A 1 167 ? -33.929 -1.361 57.596 1.00 95.81 167 ARG A O 1
ATOM 1359 N N . GLU A 1 168 ? -33.505 0.371 56.239 1.00 96.69 168 GLU A N 1
ATOM 1360 C CA . GLU A 1 168 ? -33.610 1.401 57.280 1.00 96.69 168 GLU A CA 1
ATOM 1361 C C . GLU A 1 168 ? -34.995 1.420 57.937 1.00 96.69 168 GLU A C 1
ATOM 1363 O O . GLU A 1 168 ? -35.098 1.475 59.163 1.00 96.69 168 GLU A O 1
ATOM 1368 N N . LYS A 1 169 ? -36.074 1.311 57.148 1.00 96.06 169 LYS A N 1
ATOM 1369 C CA . LYS A 1 169 ? -37.441 1.207 57.689 1.00 96.06 169 LYS A CA 1
ATOM 1370 C C . LYS A 1 169 ? -37.625 -0.042 58.548 1.00 96.06 169 LYS A C 1
ATOM 1372 O O . LYS A 1 169 ? -38.170 0.055 59.645 1.00 96.06 169 LYS A O 1
ATOM 1377 N N . ALA A 1 170 ? -37.144 -1.194 58.080 1.00 95.19 170 ALA A N 1
ATOM 1378 C CA . ALA A 1 170 ? -37.196 -2.433 58.851 1.00 95.19 170 ALA A CA 1
ATOM 1379 C C . ALA A 1 170 ? -36.377 -2.330 60.152 1.00 95.19 170 ALA A C 1
ATOM 1381 O O . ALA A 1 170 ? -36.809 -2.802 61.201 1.00 95.19 170 ALA A O 1
ATOM 1382 N N . GLU A 1 171 ? -35.214 -1.676 60.116 1.00 96.00 171 GLU A N 1
ATOM 1383 C CA . GLU A 1 171 ? -34.391 -1.429 61.303 1.00 96.00 171 GLU A CA 1
ATOM 1384 C C . GLU A 1 171 ? -35.095 -0.497 62.305 1.00 96.00 171 GLU A C 1
ATOM 1386 O O . GLU A 1 171 ? -35.088 -0.786 63.505 1.00 96.00 171 GLU A O 1
ATOM 1391 N N . GLN A 1 172 ? -35.770 0.560 61.840 1.00 95.75 172 GLN A N 1
ATOM 1392 C CA . GLN A 1 172 ? -36.590 1.434 62.691 1.00 95.75 172 GLN A CA 1
ATOM 1393 C C . GLN A 1 172 ? -37.750 0.676 63.350 1.00 95.75 172 GLN A C 1
ATOM 1395 O O . GLN A 1 172 ? -37.967 0.821 64.554 1.00 95.75 172 GLN A O 1
ATOM 1400 N N . GLU A 1 173 ? -38.451 -0.175 62.598 1.00 96.19 173 GLU A N 1
ATOM 1401 C CA . GLU A 1 173 ? -39.537 -1.012 63.123 1.00 96.19 173 GLU A CA 1
ATOM 1402 C C . GLU A 1 173 ? -39.026 -2.018 64.171 1.00 96.19 173 GLU A C 1
ATOM 1404 O O . GLU A 1 173 ? -39.633 -2.213 65.228 1.00 96.19 173 GLU A O 1
ATOM 1409 N N . VAL A 1 174 ? -37.846 -2.608 63.952 1.00 96.19 174 VAL A N 1
ATOM 1410 C CA . VAL A 1 174 ? -37.189 -3.471 64.948 1.00 96.19 174 VAL A CA 1
ATOM 1411 C C . VAL A 1 174 ? -36.840 -2.693 66.221 1.00 96.19 174 VAL A C 1
ATOM 1413 O O . VAL A 1 174 ? -36.977 -3.235 67.322 1.00 96.19 174 VAL A O 1
ATOM 1416 N N . ILE A 1 175 ? -36.388 -1.441 66.108 1.00 96.19 175 ILE A N 1
ATOM 1417 C CA . ILE A 1 175 ? -36.100 -0.588 67.270 1.00 96.19 175 ILE A CA 1
ATOM 1418 C C . ILE A 1 175 ? -37.387 -0.298 68.053 1.00 96.19 175 ILE A C 1
ATOM 1420 O O . ILE A 1 175 ? -37.401 -0.522 69.266 1.00 96.19 175 ILE A O 1
ATOM 1424 N N . SER A 1 176 ? -38.476 0.108 67.390 1.00 95.88 176 SER A N 1
ATOM 1425 C CA . SER A 1 176 ? -39.749 0.391 68.069 1.00 95.88 176 SER A CA 1
ATOM 1426 C C . SER A 1 176 ? -40.316 -0.844 68.769 1.00 95.88 176 SER A C 1
ATOM 1428 O O . SER A 1 176 ? -40.702 -0.769 69.936 1.00 95.88 176 SER A O 1
ATOM 1430 N N . LEU A 1 177 ? -40.278 -2.009 68.113 1.00 96.06 177 LEU A N 1
ATOM 1431 C CA . LEU A 1 177 ? -40.723 -3.272 68.710 1.00 96.06 177 LEU A CA 1
ATOM 1432 C C . LEU A 1 177 ? -39.869 -3.669 69.923 1.00 96.06 177 LEU A C 1
ATOM 1434 O O . LEU A 1 177 ? -40.385 -4.204 70.905 1.00 96.06 177 LEU A O 1
ATOM 1438 N N . ARG A 1 178 ? -38.558 -3.392 69.904 1.00 94.38 178 ARG A N 1
ATOM 1439 C CA . ARG A 1 178 ? -37.681 -3.620 71.067 1.00 94.38 178 ARG A CA 1
ATOM 1440 C C . ARG A 1 178 ? -38.031 -2.707 72.239 1.00 94.38 178 ARG A C 1
ATOM 1442 O O . ARG A 1 178 ? -37.959 -3.155 73.384 1.00 94.38 178 ARG A O 1
ATOM 1449 N N . GLU A 1 179 ? -38.369 -1.448 71.985 1.00 95.44 179 GLU A N 1
ATOM 1450 C CA . GLU A 1 179 ? -38.790 -0.511 73.031 1.00 95.44 179 GLU A CA 1
ATOM 1451 C C . GLU A 1 179 ? -40.138 -0.901 73.638 1.00 95.44 179 GLU A C 1
ATOM 1453 O O . GLU A 1 179 ? -40.270 -0.934 74.863 1.00 95.44 179 GLU A O 1
ATOM 1458 N N . GLU A 1 180 ? -41.116 -1.257 72.806 1.00 95.00 180 GLU A N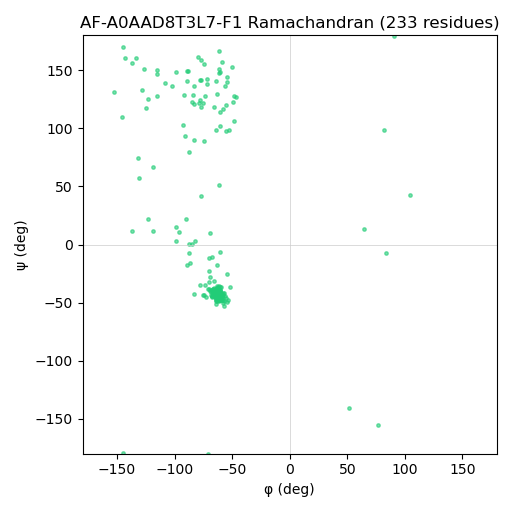 1
ATOM 1459 C CA . GLU A 1 180 ? -42.417 -1.754 73.256 1.00 95.00 180 GLU A CA 1
ATOM 1460 C C . GLU A 1 180 ? -42.270 -3.045 74.069 1.00 95.00 180 GLU A C 1
ATOM 1462 O O . GLU A 1 180 ? -42.804 -3.139 75.175 1.00 95.00 180 GLU A O 1
ATOM 1467 N N . LYS A 1 181 ? -41.453 -3.996 73.595 1.00 94.25 181 LYS A N 1
ATOM 1468 C CA . LYS A 1 181 ? -41.119 -5.214 74.344 1.00 94.25 181 LYS A CA 1
ATOM 1469 C C . LYS A 1 181 ? -40.577 -4.887 75.737 1.00 94.25 181 LYS A C 1
ATOM 1471 O O . LYS A 1 181 ? -41.056 -5.454 76.715 1.00 94.25 181 LYS A O 1
ATOM 1476 N N . LYS A 1 182 ? -39.628 -3.948 75.853 1.00 94.50 182 LYS A N 1
ATOM 1477 C CA . LYS A 1 182 ? -39.097 -3.510 77.158 1.00 94.50 182 LYS A CA 1
ATOM 1478 C C . LYS A 1 182 ? -40.181 -2.898 78.051 1.00 94.50 182 LYS A C 1
ATOM 1480 O O . LYS A 1 182 ? -40.175 -3.135 79.258 1.00 94.50 182 LYS A O 1
ATOM 1485 N N . ARG A 1 183 ? -41.108 -2.109 77.489 1.00 92.81 183 ARG A N 1
ATOM 1486 C CA . ARG A 1 183 ? -42.239 -1.537 78.244 1.00 92.81 183 ARG A CA 1
ATOM 1487 C C . ARG A 1 183 ? -43.159 -2.628 78.777 1.00 92.81 183 ARG A C 1
ATOM 1489 O O . ARG A 1 183 ? -43.454 -2.615 79.968 1.00 92.81 183 ARG A O 1
ATOM 1496 N N . LEU A 1 184 ? -43.551 -3.576 77.926 1.00 92.00 184 LEU A N 1
ATOM 1497 C CA . LEU A 1 184 ? -44.399 -4.708 78.302 1.00 92.00 184 LEU A CA 1
ATOM 1498 C C . LEU A 1 184 ? -43.728 -5.591 79.360 1.00 92.00 184 LEU A C 1
ATOM 1500 O O . LEU A 1 184 ? -44.376 -5.976 80.328 1.00 92.00 184 LEU A O 1
ATOM 1504 N N . GLU A 1 185 ? -42.427 -5.869 79.235 1.00 89.88 185 GLU A N 1
ATOM 1505 C CA . GLU A 1 185 ? -41.655 -6.604 80.249 1.00 89.88 185 GLU A CA 1
ATOM 1506 C C . GLU A 1 185 ? -41.648 -5.875 81.601 1.00 89.88 185 GLU A C 1
ATOM 1508 O O . GLU A 1 185 ? -41.838 -6.493 82.651 1.00 89.88 185 GLU A O 1
ATOM 1513 N N . HIS A 1 186 ? -41.479 -4.553 81.592 1.00 89.25 186 HIS A N 1
ATOM 1514 C CA . HIS A 1 186 ? -41.510 -3.742 82.805 1.00 89.25 186 HIS A CA 1
ATOM 1515 C C . HIS A 1 186 ? -42.921 -3.625 83.414 1.00 89.25 186 HIS A C 1
ATOM 1517 O O . HIS A 1 186 ? -43.062 -3.684 84.636 1.00 89.25 186 HIS A O 1
ATOM 1523 N N . GLU A 1 187 ? -43.978 -3.502 82.605 1.00 86.88 187 GLU A N 1
ATOM 1524 C CA . GLU A 1 187 ? -45.366 -3.581 83.085 1.00 86.88 187 GLU A CA 1
ATOM 1525 C C . GLU A 1 187 ? -45.681 -4.951 83.687 1.00 86.88 187 GLU A C 1
ATOM 1527 O O . GLU A 1 187 ? -46.284 -5.028 84.758 1.00 86.88 187 GLU A O 1
ATOM 1532 N N . LEU A 1 188 ? -45.225 -6.032 83.050 1.00 82.44 188 LEU A N 1
ATOM 1533 C CA . LEU A 1 188 ? -45.367 -7.390 83.564 1.00 82.44 188 LEU A CA 1
ATOM 1534 C C . LEU A 1 188 ? -44.662 -7.551 84.919 1.00 82.44 188 LEU A C 1
ATOM 1536 O O . LEU A 1 188 ? -45.208 -8.189 85.815 1.00 82.44 188 LEU A O 1
ATOM 1540 N N . ALA A 1 189 ? -43.488 -6.937 85.094 1.00 80.19 189 ALA A N 1
ATOM 1541 C CA . ALA A 1 189 ? -42.762 -6.926 86.363 1.00 80.19 189 ALA A CA 1
ATOM 1542 C C . ALA A 1 189 ? -43.452 -6.088 87.459 1.00 80.19 189 ALA A C 1
ATOM 1544 O O . ALA A 1 189 ? -43.287 -6.382 88.641 1.00 80.19 189 ALA A O 1
ATOM 1545 N N . LYS A 1 190 ? -44.218 -5.054 87.082 1.00 76.31 190 LYS A N 1
ATOM 1546 C CA . LYS A 1 190 ? -44.965 -4.176 88.001 1.00 76.31 190 LYS A CA 1
ATOM 1547 C C . LYS A 1 190 ? -46.354 -4.679 88.371 1.00 76.31 190 LYS A C 1
ATOM 1549 O O . LYS A 1 190 ? -46.922 -4.158 89.331 1.00 76.31 190 LYS A O 1
ATOM 1554 N N . ARG A 1 191 ? -46.922 -5.643 87.637 1.00 66.94 191 ARG A N 1
ATOM 1555 C CA . ARG A 1 191 ? -48.169 -6.287 88.061 1.00 66.94 191 ARG A CA 1
ATOM 1556 C C . ARG A 1 191 ? -47.950 -6.843 89.470 1.00 66.94 191 ARG A C 1
ATOM 1558 O O . ARG A 1 191 ? -47.056 -7.678 89.636 1.00 66.94 191 ARG A O 1
ATOM 1565 N N . PRO A 1 192 ? -48.722 -6.408 90.482 1.00 56.69 192 PRO A N 1
ATOM 1566 C CA . PRO A 1 192 ? -48.670 -7.058 91.773 1.00 56.69 192 PRO A CA 1
ATOM 1567 C C . PRO A 1 192 ? -49.093 -8.503 91.527 1.00 56.69 192 PRO A C 1
ATOM 1569 O O . PRO A 1 192 ? -50.232 -8.767 91.152 1.00 56.69 192 PRO A O 1
ATOM 1572 N N . LYS A 1 193 ? -48.173 -9.453 91.719 1.00 56.78 193 LYS A N 1
ATOM 1573 C CA . LYS A 1 193 ? -48.611 -10.762 92.188 1.00 56.78 193 LYS A CA 1
ATOM 1574 C C . LYS A 1 193 ? -49.249 -10.429 93.521 1.00 56.78 193 LYS A C 1
ATOM 1576 O O . LYS A 1 193 ? -48.524 -10.078 94.448 1.00 56.78 193 LYS A O 1
ATOM 1581 N N . THR A 1 194 ? -50.574 -10.374 93.590 1.00 51.69 194 THR A N 1
ATOM 1582 C CA . THR A 1 194 ? -51.208 -10.290 94.897 1.00 51.69 194 THR A CA 1
ATOM 1583 C C . THR A 1 194 ? -50.704 -11.533 95.622 1.00 51.69 194 THR A C 1
ATOM 1585 O O . THR A 1 194 ? -50.854 -12.659 95.137 1.00 51.69 194 THR A O 1
ATOM 1588 N N . ASP A 1 195 ? -49.956 -11.330 96.709 1.00 57.56 195 ASP A N 1
ATOM 1589 C CA . ASP A 1 195 ? -49.438 -12.441 97.510 1.00 57.56 195 ASP A CA 1
ATOM 1590 C C . ASP A 1 195 ? -50.596 -13.358 97.932 1.00 57.56 195 ASP A C 1
ATOM 1592 O O . ASP A 1 195 ? -50.409 -14.566 98.051 1.00 57.56 195 ASP A O 1
ATOM 1596 N N . ASP A 1 196 ? -51.813 -12.811 98.001 1.00 61.22 196 ASP A N 1
ATOM 1597 C CA . ASP A 1 196 ? -53.072 -13.534 98.137 1.00 61.22 196 ASP A CA 1
ATOM 1598 C C . ASP A 1 196 ? -53.397 -14.443 96.941 1.00 61.22 196 ASP A C 1
ATOM 1600 O O . ASP A 1 196 ? -53.624 -15.624 97.164 1.00 61.22 196 ASP A O 1
ATOM 1604 N N . GLU A 1 197 ? -53.375 -14.006 95.673 1.00 65.88 197 GLU A N 1
ATOM 1605 C CA . GLU A 1 197 ? -53.640 -14.922 94.539 1.00 65.88 197 GLU A CA 1
ATOM 1606 C C . GLU A 1 197 ? -52.541 -15.981 94.400 1.00 65.88 197 GLU A C 1
ATOM 1608 O O . GLU A 1 197 ? -52.814 -17.148 94.129 1.00 65.88 197 GLU A O 1
ATOM 1613 N N . CYS A 1 198 ? -51.279 -15.612 94.628 1.00 65.69 198 CYS A N 1
ATOM 1614 C CA . CYS A 1 198 ? -50.168 -16.556 94.535 1.00 65.69 198 CYS A CA 1
ATOM 1615 C C . CYS A 1 198 ? -50.188 -17.584 95.681 1.00 65.69 198 CYS A C 1
ATOM 1617 O O . CYS A 1 198 ? -49.888 -18.758 95.453 1.00 65.69 198 CYS A O 1
ATOM 1619 N N . SER A 1 199 ? -50.550 -17.180 96.903 1.00 68.31 199 SER A N 1
ATOM 1620 C CA . SER A 1 199 ? -50.693 -18.091 98.046 1.00 68.31 199 SER A CA 1
ATOM 1621 C C . SER A 1 199 ? -51.961 -18.943 97.951 1.00 68.31 199 SER A C 1
ATOM 1623 O O . SER A 1 199 ? -51.861 -20.159 98.112 1.00 68.31 199 SER A O 1
ATOM 1625 N N . THR A 1 200 ? -53.109 -18.365 97.581 1.00 77.62 200 THR A N 1
ATOM 1626 C CA . THR A 1 200 ? -54.379 -19.094 97.403 1.00 77.62 200 THR A CA 1
ATOM 1627 C C . THR A 1 200 ? -54.298 -20.114 96.277 1.00 77.62 200 THR A C 1
ATOM 1629 O O . THR A 1 200 ? -54.684 -21.261 96.481 1.00 77.62 200 THR A O 1
ATOM 1632 N N . LEU A 1 201 ? -53.701 -19.776 95.129 1.00 80.06 201 LEU A N 1
ATOM 1633 C CA . LEU A 1 201 ? -53.484 -20.745 94.049 1.00 80.06 201 LEU A CA 1
ATOM 1634 C C . LEU A 1 201 ? -52.505 -21.852 94.462 1.00 80.06 201 LEU A C 1
ATOM 1636 O O . LEU A 1 201 ? -52.630 -22.995 94.022 1.00 80.06 201 LEU A O 1
ATOM 1640 N N . LYS A 1 202 ? -51.533 -21.552 95.331 1.00 80.38 202 LYS A N 1
ATOM 1641 C CA . LYS A 1 202 ? -50.585 -22.545 95.857 1.00 80.38 202 LYS A CA 1
ATOM 1642 C C . LYS A 1 202 ? -51.240 -23.471 96.889 1.00 80.38 202 LYS A C 1
ATOM 1644 O O . LYS A 1 202 ? -50.910 -24.659 96.923 1.00 80.38 202 LYS A O 1
ATOM 1649 N N . GLU A 1 203 ? -52.174 -22.964 97.690 1.00 84.00 203 GLU A N 1
ATOM 1650 C CA . GLU A 1 203 ? -52.998 -23.753 98.612 1.00 84.00 203 GLU A CA 1
ATOM 1651 C C . GLU A 1 203 ? -54.054 -24.587 97.884 1.00 84.00 203 GLU A C 1
ATOM 1653 O O . GLU A 1 203 ? -54.166 -25.784 98.154 1.00 84.00 203 GLU A O 1
ATOM 1658 N N . GLU A 1 204 ? -54.771 -24.016 96.913 1.00 87.75 204 GLU A N 1
ATOM 1659 C CA . GLU A 1 204 ? -55.707 -24.764 96.072 1.00 87.75 204 GLU A CA 1
ATOM 1660 C C . GLU A 1 204 ? -54.994 -25.852 95.279 1.00 87.75 204 GLU A C 1
ATOM 1662 O O . GLU A 1 204 ? -55.486 -26.978 95.233 1.00 87.75 204 GLU A O 1
ATOM 1667 N N . LYS A 1 205 ? -53.800 -25.576 94.740 1.00 89.69 205 LYS A N 1
ATOM 1668 C CA . LYS A 1 205 ? -52.975 -26.601 94.096 1.00 89.69 205 LYS A CA 1
ATOM 1669 C C . LYS A 1 205 ? -52.674 -27.758 95.052 1.00 89.69 205 LYS A C 1
ATOM 1671 O O . LYS A 1 205 ? -52.918 -28.905 94.691 1.00 89.69 205 LYS A O 1
ATOM 1676 N N . LYS A 1 206 ? -52.223 -27.478 96.282 1.00 92.12 206 LYS A N 1
ATOM 1677 C CA . LYS A 1 206 ? -51.987 -28.522 97.298 1.00 92.12 206 LYS A CA 1
ATOM 1678 C C . LYS A 1 206 ? -53.260 -29.294 97.656 1.00 92.12 206 LYS A C 1
ATOM 1680 O O . LYS A 1 206 ? -53.219 -30.511 97.824 1.00 92.12 206 LYS A O 1
ATOM 1685 N N . ARG A 1 207 ? -54.396 -28.603 97.780 1.00 93.81 207 ARG A N 1
ATOM 1686 C CA . ARG A 1 207 ? -55.693 -29.217 98.092 1.00 93.81 207 ARG A CA 1
ATOM 1687 C C . ARG A 1 207 ? -56.157 -30.136 96.962 1.00 93.81 207 ARG A C 1
ATOM 1689 O O . ARG A 1 207 ? -56.618 -31.242 97.233 1.00 93.81 207 ARG A O 1
ATOM 1696 N N . LEU A 1 208 ? -56.020 -29.705 95.711 1.00 91.56 208 LEU A N 1
ATOM 1697 C CA . LEU A 1 208 ? -56.354 -30.515 94.542 1.00 91.56 208 LEU A CA 1
ATOM 1698 C C . LEU A 1 208 ? -55.413 -31.714 94.407 1.00 91.56 208 LEU A C 1
ATOM 1700 O O . LEU A 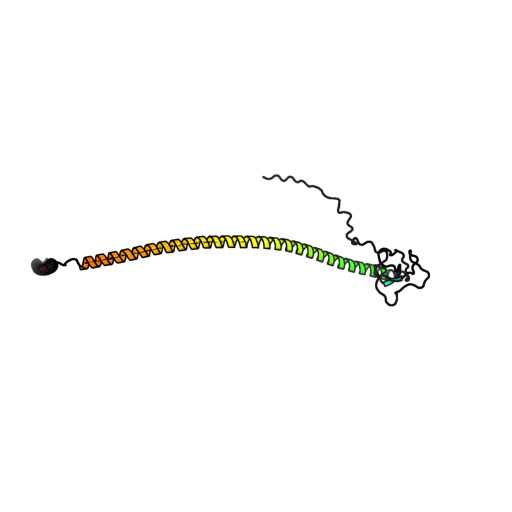1 208 ? -55.889 -32.818 94.170 1.00 91.56 208 LEU A O 1
ATOM 1704 N N . GLU A 1 209 ? -54.111 -31.539 94.643 1.00 90.06 209 GLU A N 1
ATOM 1705 C CA . GLU A 1 209 ? -53.143 -32.645 94.684 1.00 90.06 209 GLU A CA 1
ATOM 1706 C C . GLU A 1 209 ? -53.533 -33.706 95.727 1.00 90.06 209 GLU A C 1
ATOM 1708 O O . GLU A 1 209 ? -53.491 -34.903 95.435 1.00 90.06 209 GLU A O 1
ATOM 1713 N N . TYR A 1 210 ? -53.992 -33.287 96.912 1.00 93.81 210 TYR A N 1
ATOM 1714 C CA . TYR A 1 210 ? -54.493 -34.201 97.941 1.00 93.81 210 TYR A CA 1
ATOM 1715 C C . TYR A 1 210 ? -55.753 -34.960 97.495 1.00 93.81 210 TYR A C 1
ATOM 1717 O O . TYR A 1 210 ? -55.812 -36.183 97.625 1.00 93.81 210 TYR A O 1
ATOM 1725 N N . TYR A 1 211 ? -56.746 -34.267 96.926 1.00 92.94 211 TYR A N 1
ATOM 1726 C CA . TYR A 1 211 ? -57.964 -34.916 96.425 1.00 92.94 211 TYR A CA 1
ATOM 1727 C C . TYR A 1 211 ? -57.678 -35.893 95.284 1.00 92.94 211 TYR A C 1
ATOM 1729 O O . TYR A 1 211 ? -58.254 -36.979 95.254 1.00 92.94 211 TYR A O 1
ATOM 1737 N N . VAL A 1 212 ? -56.770 -35.542 94.371 1.00 92.38 212 VAL A N 1
ATOM 1738 C CA . VAL A 1 212 ? -56.332 -36.443 93.299 1.00 92.38 212 VAL A CA 1
ATOM 1739 C C . VAL A 1 212 ? -55.679 -37.694 93.890 1.00 92.38 212 VAL A C 1
ATOM 1741 O O . VAL A 1 212 ? -56.017 -38.799 93.474 1.00 92.38 212 VAL A O 1
ATOM 1744 N N . ALA A 1 213 ? -54.805 -37.556 94.891 1.00 91.12 213 ALA A N 1
ATOM 1745 C CA . ALA A 1 213 ? -54.181 -38.703 95.552 1.00 91.12 213 ALA A CA 1
ATOM 1746 C C . ALA A 1 213 ? -55.207 -39.621 96.244 1.00 91.12 213 ALA A C 1
ATOM 1748 O O . ALA A 1 213 ? -55.115 -40.845 96.133 1.00 91.12 213 ALA A O 1
ATOM 1749 N N . GLU A 1 214 ? -56.210 -39.050 96.914 1.00 93.56 214 GLU A N 1
ATOM 1750 C CA . GLU A 1 214 ? -57.263 -39.822 97.581 1.00 93.56 214 GLU A CA 1
ATOM 1751 C C . GLU A 1 214 ? -58.177 -40.532 96.571 1.00 93.56 214 GLU A C 1
ATOM 1753 O O . GLU A 1 214 ? -58.458 -41.723 96.716 1.00 93.56 214 GLU A O 1
ATOM 1758 N N . LEU A 1 215 ? -58.575 -39.852 95.491 1.00 92.75 215 LEU A N 1
ATOM 1759 C CA . LEU A 1 215 ? -59.354 -40.460 94.409 1.00 92.75 215 LEU A CA 1
ATOM 1760 C C . LEU A 1 215 ? -58.582 -41.583 93.712 1.00 92.75 215 LEU A C 1
ATOM 1762 O O . LEU A 1 215 ? -59.163 -42.624 93.403 1.00 92.75 215 LEU A O 1
ATOM 1766 N N . LEU A 1 216 ? -57.272 -41.424 93.507 1.00 90.12 216 LEU A N 1
ATOM 1767 C CA . LEU A 1 216 ? -56.424 -42.496 92.985 1.00 90.12 216 LEU A CA 1
ATOM 1768 C C . LEU A 1 216 ? -56.390 -43.688 93.945 1.00 90.12 216 LEU A C 1
ATOM 1770 O O . LEU A 1 216 ? -56.556 -44.825 93.510 1.00 90.12 216 LEU A O 1
ATOM 1774 N N . LYS A 1 217 ? -56.260 -43.457 95.255 1.00 92.06 217 LYS A N 1
ATOM 1775 C CA . LYS A 1 217 ? -56.280 -44.522 96.267 1.00 92.06 217 LYS A CA 1
ATOM 1776 C C . LYS A 1 217 ? -57.615 -45.269 96.296 1.00 92.06 217 LYS A C 1
ATOM 1778 O O . LYS A 1 217 ? -57.629 -46.499 96.362 1.00 92.06 217 LYS A O 1
ATOM 1783 N N . GLN A 1 218 ? -58.730 -44.549 96.199 1.00 91.12 218 GLN A N 1
ATOM 1784 C CA . GLN A 1 218 ? -60.064 -45.144 96.108 1.00 91.12 218 GLN A CA 1
ATOM 1785 C C . GLN A 1 218 ? -60.254 -45.915 94.802 1.00 91.12 218 GLN A C 1
ATOM 1787 O O . GLN A 1 218 ? -60.785 -47.023 94.829 1.00 91.12 218 GLN A O 1
ATOM 1792 N N . SER A 1 219 ? -59.763 -45.385 93.680 1.00 90.94 219 SER A N 1
ATOM 1793 C CA . SER A 1 219 ? -59.751 -46.075 92.388 1.00 90.94 219 SER A CA 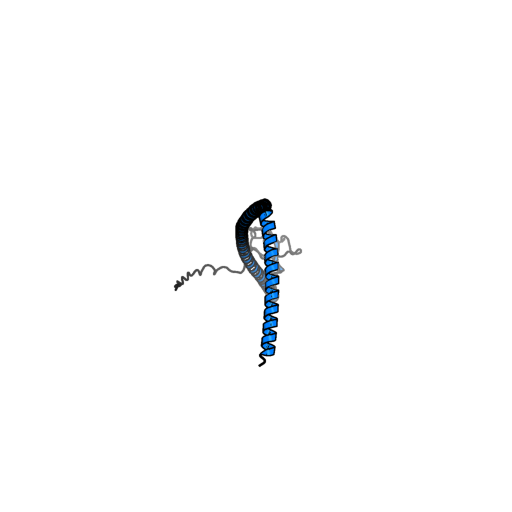1
ATOM 1794 C C . SER A 1 219 ? -58.958 -47.381 92.456 1.00 90.94 219 SER A C 1
ATOM 1796 O O . SER A 1 219 ? -59.462 -48.422 92.042 1.00 90.94 219 SER A O 1
ATOM 1798 N N . HIS A 1 220 ? -57.768 -47.378 93.066 1.00 90.69 220 HIS A N 1
ATOM 1799 C CA . HIS A 1 220 ? -56.989 -48.596 93.299 1.00 90.69 220 HIS A CA 1
ATOM 1800 C C . HIS A 1 220 ? -57.732 -49.592 94.195 1.00 90.69 220 HIS A C 1
ATOM 1802 O O . HIS A 1 220 ? -57.853 -50.759 93.834 1.00 90.69 220 HIS A O 1
ATOM 1808 N N . ALA A 1 221 ? -58.314 -49.137 95.307 1.00 85.56 221 ALA A N 1
ATOM 1809 C CA . ALA A 1 221 ? -59.081 -50.002 96.200 1.00 85.56 221 ALA A CA 1
ATOM 1810 C C . ALA A 1 221 ? -60.332 -50.594 95.524 1.00 85.56 221 ALA A C 1
ATOM 1812 O O . ALA A 1 221 ? -60.676 -51.753 95.761 1.00 85.56 221 ALA A O 1
ATOM 1813 N N . LEU A 1 222 ? -61.018 -49.822 94.676 1.00 86.69 222 LEU A N 1
ATOM 1814 C CA . LEU A 1 222 ? -62.136 -50.306 93.867 1.00 86.69 222 LEU A CA 1
ATOM 1815 C C . LEU A 1 222 ? -61.663 -51.283 92.795 1.00 86.69 222 LEU A C 1
ATOM 1817 O O . LEU A 1 222 ? -62.300 -52.315 92.613 1.00 86.69 222 LEU A O 1
ATOM 1821 N N . LYS A 1 223 ? -60.533 -51.014 92.139 1.00 87.38 223 LYS A N 1
ATOM 1822 C CA . LYS A 1 223 ? -59.923 -51.920 91.163 1.00 87.38 223 LYS A CA 1
ATOM 1823 C C . LYS A 1 223 ? -59.533 -53.253 91.802 1.00 87.38 223 LYS A C 1
ATOM 1825 O O . LYS A 1 223 ? -59.812 -54.294 91.221 1.00 87.38 223 LYS A O 1
ATOM 1830 N N . ASP A 1 224 ? -58.980 -53.242 93.011 1.00 86.06 224 ASP A N 1
ATOM 1831 C CA . ASP A 1 224 ? -58.645 -54.458 93.761 1.00 86.06 224 ASP A CA 1
ATOM 1832 C C . ASP A 1 224 ? -59.896 -55.218 94.212 1.00 86.06 224 ASP A C 1
ATOM 1834 O O . ASP A 1 224 ? -59.932 -56.446 94.146 1.00 86.06 224 ASP A O 1
ATOM 1838 N N . LYS A 1 225 ? -60.950 -54.507 94.637 1.00 87.31 225 LYS A N 1
ATOM 1839 C CA . LYS A 1 225 ? -62.255 -55.122 94.929 1.00 87.31 225 LYS A CA 1
ATOM 1840 C C . LYS A 1 225 ? -62.871 -55.737 93.677 1.00 87.31 225 LYS A C 1
ATOM 1842 O O . LYS A 1 225 ? -63.343 -56.862 93.746 1.00 87.31 225 LYS A O 1
ATOM 1847 N N . MET A 1 226 ? -62.830 -55.042 92.542 1.00 82.50 226 MET A N 1
ATOM 1848 C CA . MET A 1 226 ? -63.286 -55.569 91.257 1.00 82.50 226 MET A CA 1
ATOM 1849 C C . MET A 1 226 ? -62.466 -56.776 90.815 1.00 82.50 226 MET A C 1
ATOM 1851 O O . MET A 1 226 ? -63.046 -57.735 90.329 1.00 82.50 226 MET A O 1
ATOM 1855 N N . LYS A 1 227 ? -61.147 -56.771 91.030 1.00 82.00 227 LYS A N 1
ATOM 1856 C CA . LYS A 1 227 ? -60.284 -57.919 90.748 1.00 82.00 227 LYS A CA 1
ATOM 1857 C C . LYS A 1 227 ? -60.626 -59.114 91.641 1.00 82.00 227 LYS A C 1
ATOM 1859 O O . LYS A 1 227 ? -60.775 -60.210 91.128 1.00 82.00 227 LYS A O 1
ATOM 1864 N N . LYS A 1 228 ? -60.849 -58.899 92.942 1.00 81.12 228 LYS A N 1
ATOM 1865 C CA . LYS A 1 228 ? -61.326 -59.948 93.861 1.00 81.12 228 LYS A CA 1
ATOM 1866 C C . LYS A 1 228 ? -62.708 -60.472 93.483 1.00 81.12 228 LYS A C 1
ATOM 1868 O O . LYS A 1 228 ? -62.933 -61.669 93.559 1.00 81.12 228 LYS A O 1
ATOM 1873 N N . ILE A 1 229 ? -63.631 -59.599 93.076 1.00 78.94 229 ILE A N 1
ATOM 1874 C CA . ILE A 1 229 ? -64.946 -60.020 92.576 1.00 78.94 229 ILE A CA 1
ATOM 1875 C C . ILE A 1 229 ? -64.773 -60.825 91.286 1.00 78.94 229 ILE A C 1
ATOM 1877 O O . ILE A 1 229 ? -65.364 -61.885 91.188 1.00 78.94 229 ILE A O 1
ATOM 1881 N N . ALA A 1 230 ? -63.929 -60.393 90.348 1.00 75.38 230 ALA A N 1
ATOM 1882 C CA . ALA A 1 230 ? -63.629 -61.148 89.131 1.00 75.38 230 ALA A CA 1
ATOM 1883 C C . ALA A 1 230 ? -62.965 -62.509 89.423 1.00 75.38 230 ALA A C 1
ATOM 1885 O O . ALA A 1 230 ? -63.282 -63.486 88.765 1.00 75.38 230 ALA A O 1
ATOM 1886 N N . GLU A 1 231 ? -62.100 -62.604 90.438 1.00 77.69 231 GLU A N 1
ATOM 1887 C CA . GLU A 1 231 ? -61.491 -63.866 90.892 1.00 77.69 231 GLU A CA 1
ATOM 1888 C C . GLU A 1 231 ? -62.506 -64.802 91.585 1.00 77.69 231 GLU A C 1
ATOM 1890 O O . GLU A 1 231 ? -62.385 -66.018 91.472 1.00 77.69 231 GLU A O 1
ATOM 1895 N N . ILE A 1 232 ? -63.517 -64.263 92.281 1.00 73.12 232 ILE A N 1
ATOM 1896 C CA . ILE A 1 232 ? -64.627 -65.038 92.878 1.00 73.12 232 ILE A CA 1
ATOM 1897 C C . ILE A 1 232 ? -65.659 -65.438 91.812 1.00 73.12 232 ILE A C 1
ATOM 1899 O O . ILE A 1 232 ? -66.243 -66.515 91.888 1.00 73.12 232 ILE A O 1
ATOM 1903 N N . CYS A 1 233 ? -65.884 -64.571 90.826 1.00 61.50 233 CYS A N 1
ATOM 1904 C CA . CYS A 1 233 ? -66.806 -64.754 89.710 1.00 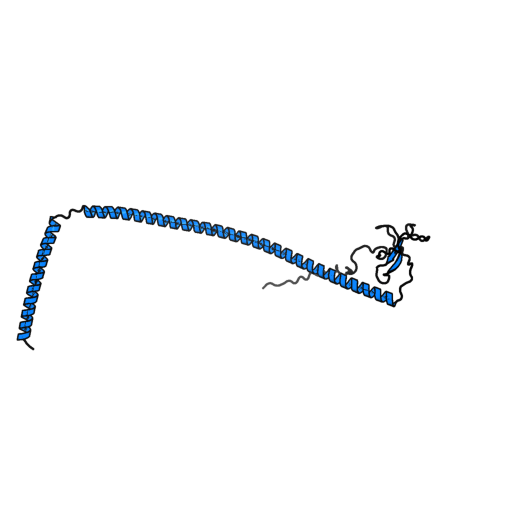61.50 233 CYS A CA 1
ATOM 1905 C C . CYS A 1 233 ? -66.146 -65.414 88.493 1.00 61.50 233 CYS A C 1
ATOM 1907 O O . CYS A 1 233 ? -66.672 -65.249 87.398 1.00 61.50 233 CYS A O 1
ATOM 1909 N N . GLY A 1 234 ? -65.031 -66.132 88.671 1.00 53.84 234 GLY A N 1
ATOM 1910 C CA . GLY A 1 234 ? -64.380 -66.877 87.597 1.00 53.84 234 GLY A CA 1
ATOM 1911 C C . GLY A 1 234 ? -65.354 -67.815 86.882 1.00 53.84 234 GLY A C 1
ATOM 1912 O O . GLY A 1 234 ? -65.646 -68.900 87.383 1.00 53.84 234 GLY A O 1
ATOM 1913 N N . GLU A 1 235 ? -65.855 -67.350 85.737 1.00 42.09 235 GLU A N 1
ATOM 1914 C CA . GLU A 1 235 ? -65.335 -67.711 84.409 1.00 42.09 235 GLU A CA 1
ATOM 1915 C C . GLU A 1 235 ? -64.702 -66.485 83.730 1.00 42.09 235 GLU A C 1
ATOM 1917 O O . GLU A 1 235 ? -65.353 -65.414 83.692 1.00 42.09 235 GLU A O 1
#